Protein AF-0000000083320668 (afdb_homodimer)

Sequence (280 aa):
MLKKIPKMLSPDLVHALMQMGHGDEIVLADGNFPGHSLHGRVIRCDGLGIPPLLDAILELLPLDPYAGHQAALMSVVPGDKVVPTIWDTYREVIARHDASAQIAFEERFAFYERARGAYAIVVTGEEALYGNILLKKGVLMLKKIPKMLSPDLVHALMQMGHGDEIVLADGNFPGHSLHGRVIRCDGLGIPPLLDAILELLPLDPYAGHQAALMSVVPGDKVVPTIWDTYREVIARHDASAQIAFEERFAFYERARGAYAIVVTGEEALYGNILLKKGVL

Secondary structure (DSSP, 8-state):
--TTS-TT--HHHHHHHHH--TT-EEEEE-TTS-HHHH-S-EEEETT--HHHHHHHHHHH--B-TTSS-SEEEEPPPTT-----THHHHHHHHHHHH-TT--EEEE-HHHHHHHHHTSSEEEEE---STT--EEEEB---/--TTS-TT--HHHHHHHHH--TT-EEEEE-TTS-HHHH-S-EEEETT--HHHHHHHHHHH--B-TTSS-SEEEEPPPTT-----THHHHHHHHHHHH-TT--EEEE-HHHHHHHHHTSSEEEEE---STT--EEEEB---

Radius of gyration: 22.44 Å; Cα contacts (8 Å, |Δi|>4): 565; chains: 2; bounding box: 33×74×46 Å

Structure (mmCIF, N/CA/C/O backbone):
data_AF-0000000083320668-model_v1
#
loop_
_entity.id
_entity.type
_entity.pdbx_description
1 polymer 'L-fucose mutarotase'
#
loop_
_atom_site.group_PDB
_atom_site.id
_atom_site.type_symbol
_atom_site.label_atom_id
_atom_site.label_alt_id
_atom_site.label_comp_id
_atom_site.label_asym_id
_atom_site.label_entity_id
_atom_site.label_seq_id
_atom_site.pdbx_PDB_ins_code
_atom_site.Cartn_x
_atom_site.Cartn_y
_atom_site.Cartn_z
_atom_site.occupancy
_atom_site.B_iso_or_equiv
_atom_site.auth_seq_id
_atom_site.auth_comp_id
_atom_site.auth_asym_id
_atom_site.auth_atom_id
_atom_site.pdbx_PDB_model_num
ATOM 1 N N . MET A 1 1 ? -8.988 -5.648 1.156 1 91.53 1 MET A N 1
ATOM 2 C CA . MET A 1 1 ? -8.143 -5.354 2.31 1 91.53 1 MET A CA 1
ATOM 3 C C . MET A 1 1 ? -6.907 -6.247 2.32 1 91.53 1 MET A C 1
ATOM 5 O O . MET A 1 1 ? -6.948 -7.378 1.832 1 91.53 1 MET A O 1
ATOM 9 N N . LEU A 1 2 ? -5.818 -5.642 2.631 1 97.61 2 LEU A N 1
ATOM 10 C CA . LEU A 1 2 ? -4.561 -6.363 2.802 1 97.61 2 LEU A CA 1
ATOM 11 C C . LEU A 1 2 ? -4.181 -6.451 4.277 1 97.61 2 LEU A C 1
ATOM 13 O O . LEU A 1 2 ? -4.592 -5.609 5.079 1 97.61 2 LEU A O 1
ATOM 17 N N . LYS A 1 3 ? -3.463 -7.552 4.565 1 96.96 3 LYS A N 1
ATOM 18 C CA . LYS A 1 3 ? -2.852 -7.64 5.888 1 96.96 3 LYS A CA 1
ATOM 19 C C . LYS A 1 3 ? -1.91 -6.465 6.138 1 96.96 3 LYS A C 1
ATOM 21 O O . LYS A 1 3 ? -1.213 -6.016 5.226 1 96.96 3 LYS A O 1
ATOM 26 N N . LYS A 1 4 ? -1.948 -5.899 7.372 1 97.46 4 LYS A N 1
ATOM 27 C CA . LYS A 1 4 ? -0.947 -4.969 7.886 1 97.46 4 LYS A CA 1
ATOM 28 C C . LYS A 1 4 ? -1.19 -3.556 7.364 1 97.46 4 LYS A C 1
ATOM 30 O O . LYS A 1 4 ? -0.46 -2.625 7.712 1 97.46 4 LYS A O 1
ATOM 35 N N . ILE A 1 5 ? -2.151 -3.406 6.4 1 97.76 5 ILE A N 1
ATOM 36 C CA . ILE A 1 5 ? -2.529 -2.085 5.908 1 97.76 5 ILE A CA 1
ATOM 37 C C . ILE A 1 5 ? -3.848 -1.655 6.545 1 97.76 5 ILE A C 1
ATOM 39 O O . ILE A 1 5 ? -4.858 -2.352 6.426 1 97.76 5 ILE A O 1
ATOM 43 N N . PRO A 1 6 ? -3.791 -0.534 7.228 1 97.82 6 PRO A N 1
ATOM 44 C CA . PRO A 1 6 ? -5.047 -0.084 7.833 1 97.82 6 PRO A CA 1
ATOM 45 C C . PRO A 1 6 ? -6.194 -0.014 6.828 1 97.82 6 PRO A C 1
ATOM 47 O O . PRO A 1 6 ? -6.021 0.504 5.722 1 97.82 6 PRO A O 1
ATOM 50 N N . LYS A 1 7 ? -7.37 -0.371 7.209 1 95.93 7 LYS A N 1
ATOM 51 C CA . LYS A 1 7 ? -8.51 -0.58 6.321 1 95.93 7 LYS A CA 1
ATOM 52 C C . LYS A 1 7 ? -9.044 0.747 5.791 1 95.93 7 LYS A C 1
ATOM 54 O O . LYS A 1 7 ? -9.706 0.785 4.751 1 95.93 7 LYS A O 1
ATOM 59 N N . MET A 1 8 ? -8.765 1.76 6.449 1 97.09 8 MET A N 1
ATOM 60 C CA . MET A 1 8 ? -9.349 3.03 6.027 1 97.09 8 MET A CA 1
ATOM 61 C C . MET A 1 8 ? -8.506 3.68 4.935 1 97.09 8 MET A C 1
ATOM 63 O O . MET A 1 8 ? -8.936 4.65 4.308 1 97.09 8 MET A O 1
ATOM 67 N N . LEU A 1 9 ? -7.314 3.15 4.698 1 98.15 9 LEU A N 1
ATOM 68 C CA . LEU A 1 9 ? -6.462 3.727 3.664 1 98.15 9 LEU A CA 1
ATOM 69 C C . LEU A 1 9 ? -6.817 3.166 2.291 1 98.15 9 LEU A C 1
ATOM 71 O O . LEU A 1 9 ? -6.857 1.948 2.104 1 98.15 9 LEU A O 1
ATOM 75 N N . SER A 1 10 ? -7.018 4.061 1.345 1 97.97 10 SER A N 1
ATOM 76 C CA . SER A 1 10 ? -7.339 3.648 -0.017 1 97.97 10 SER A CA 1
ATOM 77 C C . SER A 1 10 ? -6.086 3.227 -0.777 1 97.97 10 SER A C 1
ATOM 79 O O . SER A 1 10 ? -4.972 3.598 -0.402 1 97.97 10 SER A O 1
ATOM 81 N N . PRO A 1 11 ? -6.299 2.47 -1.881 1 98.28 11 PRO A N 1
ATOM 82 C CA . PRO A 1 11 ? -5.149 2.129 -2.721 1 98.28 11 PRO A CA 1
ATOM 83 C C . PRO A 1 11 ? -4.399 3.361 -3.224 1 98.28 11 PRO A C 1
ATOM 85 O O . PRO A 1 11 ? -3.166 3.378 -3.229 1 98.28 11 PRO A O 1
ATOM 88 N N . ASP A 1 12 ? -5.117 4.444 -3.597 1 98.35 12 ASP A N 1
ATOM 89 C CA . ASP A 1 12 ? -4.499 5.655 -4.129 1 98.35 12 ASP A CA 1
ATOM 90 C C . ASP A 1 12 ? -3.633 6.339 -3.074 1 98.35 12 ASP A C 1
ATOM 92 O O . ASP A 1 12 ? -2.542 6.825 -3.379 1 98.35 12 ASP A O 1
ATOM 96 N N . LEU A 1 13 ? -4.14 6.331 -1.886 1 98.72 13 LEU A N 1
ATOM 97 C CA . LEU A 1 13 ? -3.374 6.978 -0.826 1 98.72 13 LEU A CA 1
ATOM 98 C C . LEU A 1 13 ? -2.114 6.182 -0.503 1 98.72 13 LEU A C 1
ATOM 100 O O . LEU A 1 13 ? -1.022 6.749 -0.416 1 98.72 13 LEU A O 1
ATOM 104 N N . VAL A 1 14 ? -2.251 4.883 -0.343 1 98.71 14 VAL A N 1
ATOM 105 C CA . VAL A 1 14 ? -1.089 4.052 -0.046 1 98.71 14 VAL A CA 1
ATOM 106 C C . VAL A 1 14 ? -0.089 4.131 -1.198 1 98.71 14 VAL A C 1
ATOM 108 O O . VAL A 1 14 ? 1.121 4.201 -0.973 1 98.71 14 VAL A O 1
ATOM 111 N N . HIS A 1 15 ? -0.58 4.174 -2.42 1 98.63 15 HIS A N 1
ATOM 112 C CA . HIS A 1 15 ? 0.263 4.336 -3.6 1 98.63 15 HIS A CA 1
ATOM 113 C C . HIS A 1 15 ? 1.078 5.623 -3.523 1 98.63 15 HIS A C 1
ATOM 115 O O . HIS A 1 15 ? 2.292 5.607 -3.735 1 98.63 15 HIS A O 1
ATOM 121 N N . ALA A 1 16 ? 0.426 6.686 -3.176 1 98.67 16 ALA A N 1
ATOM 122 C CA . ALA A 1 16 ? 1.09 7.981 -3.047 1 98.67 16 ALA A CA 1
ATOM 123 C C . ALA A 1 16 ? 2.146 7.949 -1.946 1 98.67 16 ALA A C 1
ATOM 125 O O . ALA A 1 16 ? 3.274 8.406 -2.145 1 98.67 16 ALA A O 1
ATOM 126 N N . LEU A 1 17 ? 1.785 7.379 -0.808 1 98.66 17 LEU A N 1
ATOM 127 C CA . LEU A 1 17 ? 2.715 7.305 0.314 1 98.66 17 LEU A CA 1
ATOM 128 C C . LEU A 1 17 ? 3.971 6.532 -0.072 1 98.66 17 LEU A C 1
ATOM 130 O O . LEU A 1 17 ? 5.075 6.883 0.35 1 98.66 17 LEU A O 1
ATOM 134 N N . MET A 1 18 ? 3.791 5.485 -0.844 1 98.37 18 MET A N 1
ATOM 135 C CA . MET A 1 18 ? 4.919 4.651 -1.248 1 98.37 18 MET A CA 1
ATOM 136 C C . MET A 1 18 ? 5.789 5.371 -2.273 1 98.37 18 MET A C 1
ATOM 138 O O . MET A 1 18 ? 6.993 5.12 -2.358 1 98.37 18 MET A O 1
ATOM 142 N N . GLN A 1 19 ? 5.219 6.256 -3.068 1 98.38 19 GLN A N 1
ATOM 143 C CA . GLN A 1 19 ? 5.962 6.987 -4.088 1 98.38 19 GLN A CA 1
ATOM 144 C C . GLN A 1 19 ? 6.758 8.135 -3.473 1 98.38 19 GLN A C 1
ATOM 146 O O . GLN A 1 19 ? 7.77 8.564 -4.031 1 98.38 19 GLN A O 1
ATOM 151 N N . MET A 1 20 ? 6.286 8.598 -2.365 1 98.3 20 MET A N 1
ATOM 152 C CA . MET A 1 20 ? 6.98 9.682 -1.676 1 98.3 20 MET A CA 1
ATOM 153 C C . MET A 1 20 ? 8.401 9.27 -1.304 1 98.3 20 MET A C 1
ATOM 155 O O . MET A 1 20 ? 8.63 8.137 -0.876 1 98.3 20 MET A O 1
ATOM 159 N N . GLY A 1 21 ? 9.324 10.192 -1.489 1 97.42 21 GLY A N 1
ATOM 160 C CA . GLY A 1 21 ? 10.692 10 -1.035 1 97.42 21 GLY A CA 1
ATOM 161 C C . GLY A 1 21 ? 10.995 10.717 0.267 1 97.42 21 GLY A C 1
ATOM 162 O O . GLY A 1 21 ? 10.15 11.445 0.792 1 97.42 21 GLY A O 1
ATOM 163 N N . HIS A 1 22 ? 12.16 10.524 0.668 1 97.57 22 HIS A N 1
ATOM 164 C CA . HIS A 1 22 ? 12.627 11.208 1.869 1 97.57 22 HIS A CA 1
ATOM 165 C C . HIS A 1 22 ? 12.541 12.722 1.71 1 97.57 22 HIS A C 1
ATOM 167 O O . HIS A 1 22 ? 13.051 13.277 0.734 1 97.57 22 HIS A O 1
ATOM 173 N N . GLY A 1 23 ? 11.802 13.343 2.646 1 97.24 23 GLY A N 1
ATOM 174 C CA . GLY A 1 23 ? 11.704 14.794 2.641 1 97.24 23 GLY A CA 1
ATOM 175 C C . GLY A 1 23 ? 10.439 15.304 1.977 1 97.24 23 GLY A C 1
ATOM 176 O O . GLY A 1 23 ? 10.069 16.468 2.146 1 97.24 23 GLY A O 1
ATOM 177 N N . ASP A 1 24 ? 9.794 14.39 1.173 1 98.26 24 ASP A N 1
ATOM 178 C CA . ASP A 1 24 ? 8.51 14.786 0.603 1 98.26 24 ASP A CA 1
ATOM 179 C C . ASP A 1 24 ? 7.485 15.068 1.699 1 98.26 24 ASP A C 1
ATOM 181 O O . ASP A 1 24 ? 7.564 14.501 2.791 1 98.26 24 ASP A O 1
ATOM 185 N N . GLU A 1 25 ? 6.543 15.915 1.338 1 98.55 25 GLU A N 1
ATOM 186 C CA . GLU A 1 25 ? 5.501 16.275 2.295 1 98.55 25 GLU A CA 1
ATOM 187 C C . GLU A 1 25 ? 4.114 15.951 1.748 1 98.55 25 GLU A C 1
ATOM 189 O O . GLU A 1 25 ? 3.91 15.929 0.532 1 98.55 25 GLU A O 1
ATOM 194 N N . ILE A 1 26 ? 3.171 15.68 2.678 1 98.87 26 ILE A N 1
ATOM 195 C CA . ILE A 1 26 ? 1.771 15.441 2.344 1 98.87 26 ILE A CA 1
ATOM 196 C C . ILE A 1 26 ? 0.872 16.233 3.29 1 98.87 26 ILE A C 1
ATOM 198 O O . ILE A 1 26 ? 1.143 16.315 4.491 1 98.87 26 ILE A O 1
ATOM 202 N N . VAL A 1 27 ? -0.162 16.823 2.728 1 98.87 27 VAL A N 1
ATOM 203 C CA . VAL A 1 27 ? -1.093 17.62 3.522 1 98.87 27 VAL A CA 1
ATOM 204 C C . VAL A 1 27 ? -2.372 16.824 3.772 1 98.87 27 VAL A C 1
ATOM 206 O O . VAL A 1 27 ? -2.958 16.27 2.839 1 98.87 27 VAL A O 1
ATOM 209 N N . LEU A 1 28 ? -2.763 16.688 5.008 1 98.87 28 LEU A N 1
ATOM 210 C CA . LEU A 1 28 ? -4.123 16.291 5.359 1 98.87 28 LEU A CA 1
ATOM 211 C C . LEU A 1 28 ? -4.999 17.514 5.611 1 98.87 28 LEU A C 1
ATOM 213 O O . LEU A 1 28 ? -4.792 18.24 6.586 1 98.87 28 LEU A O 1
ATOM 217 N N . ALA A 1 29 ? -5.949 17.649 4.754 1 98.57 29 ALA A N 1
ATOM 218 C CA . ALA A 1 29 ? -6.703 18.9 4.728 1 98.57 29 ALA A CA 1
ATOM 219 C C . ALA A 1 29 ? -8.15 18.678 5.16 1 98.57 29 ALA A C 1
ATOM 221 O O . ALA A 1 29 ? -8.723 17.616 4.907 1 98.57 29 ALA A O 1
ATOM 222 N N . ASP A 1 30 ? -8.688 19.676 5.763 1 97.31 30 ASP A N 1
ATOM 223 C CA . ASP A 1 30 ? -10.1 19.628 6.127 1 97.31 30 ASP A CA 1
ATOM 224 C C . ASP A 1 30 ? -10.99 19.747 4.892 1 97.31 30 ASP A C 1
ATOM 226 O O . ASP A 1 30 ? -10.494 19.923 3.777 1 97.31 30 ASP A O 1
ATOM 230 N N . GLY A 1 31 ? -12.242 19.655 5.087 1 96.43 31 GLY A N 1
ATOM 231 C CA . GLY A 1 31 ? -13.2 19.58 3.996 1 96.43 31 GLY A CA 1
ATOM 232 C C . GLY A 1 31 ? -13.358 20.891 3.249 1 96.43 31 GLY A C 1
ATOM 233 O O . GLY A 1 31 ? -13.922 20.923 2.153 1 96.43 31 GLY A O 1
ATOM 234 N N . ASN A 1 32 ? -12.858 21.953 3.752 1 94.78 32 ASN A N 1
ATOM 235 C CA . ASN A 1 32 ? -13.041 23.262 3.134 1 94.78 32 ASN A CA 1
ATOM 236 C C . ASN A 1 32 ? -11.752 23.761 2.485 1 94.78 32 ASN A C 1
ATOM 238 O O . ASN A 1 32 ? -11.735 24.828 1.87 1 94.78 32 ASN A O 1
ATOM 242 N N . PHE A 1 33 ? -10.693 23.016 2.655 1 96.18 33 PHE A N 1
ATOM 243 C CA . PHE A 1 33 ? -9.399 23.398 2.102 1 96.18 33 PHE A CA 1
ATOM 244 C C . PHE A 1 33 ? -9.441 23.402 0.579 1 96.18 33 PHE A C 1
ATOM 246 O O . PHE A 1 33 ? -10.001 22.49 -0.034 1 96.18 33 PHE A O 1
ATOM 253 N N . PRO A 1 34 ? -8.859 24.456 -0.071 1 96.45 34 PRO A N 1
ATOM 254 C CA . PRO A 1 34 ? -8.908 24.531 -1.533 1 96.45 34 PRO A CA 1
ATOM 255 C C . PRO A 1 34 ? -7.878 23.626 -2.206 1 96.45 34 PRO A C 1
ATOM 257 O O . PRO A 1 34 ? -7.045 24.102 -2.982 1 96.45 34 PRO A O 1
ATOM 260 N N . GLY A 1 35 ? -7.985 22.332 -1.95 1 96.41 35 GLY A N 1
ATOM 261 C CA . GLY A 1 35 ? -7.011 21.363 -2.424 1 96.41 35 GLY A CA 1
ATOM 262 C C . GLY A 1 35 ? -6.881 21.338 -3.936 1 96.41 35 GLY A C 1
ATOM 263 O O . GLY A 1 35 ? -5.772 21.4 -4.47 1 96.41 35 GLY A O 1
ATOM 264 N N . HIS A 1 36 ? -7.916 21.374 -4.66 1 96.23 36 HIS A N 1
ATOM 265 C CA . HIS A 1 36 ? -7.909 21.189 -6.107 1 96.23 36 HIS A CA 1
ATOM 266 C C . HIS A 1 36 ? -7.401 22.438 -6.819 1 96.23 36 HIS A C 1
ATOM 268 O O . HIS A 1 36 ? -6.834 22.347 -7.911 1 96.23 36 HIS A O 1
ATOM 274 N N . SER A 1 37 ? -7.582 23.491 -6.192 1 96.16 37 SER A N 1
ATOM 275 C CA . SER A 1 37 ? -7.06 24.722 -6.775 1 96.16 37 SE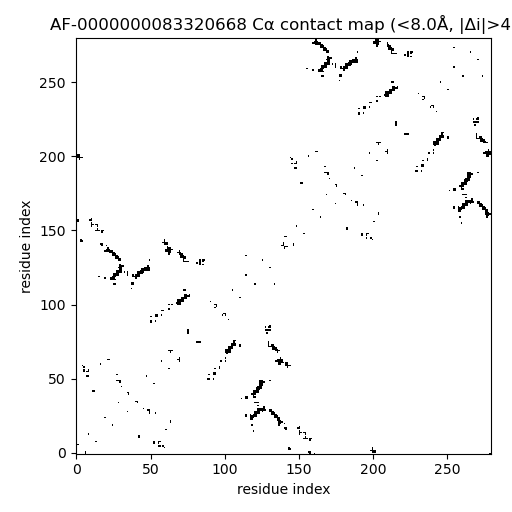R A CA 1
ATOM 276 C C . SER A 1 37 ? -5.568 24.875 -6.498 1 96.16 37 SER A C 1
ATOM 278 O O . SER A 1 37 ? -4.843 25.48 -7.29 1 96.16 37 SER A O 1
ATOM 280 N N . LEU A 1 38 ? -5.115 24.286 -5.461 1 95.14 38 LEU A N 1
ATOM 281 C CA . LEU A 1 38 ? -3.754 24.507 -4.985 1 95.14 38 LEU A CA 1
ATOM 282 C C . LEU A 1 38 ? -2.798 23.476 -5.577 1 95.14 38 LEU A C 1
ATOM 284 O O . LEU A 1 38 ? -1.59 23.715 -5.651 1 95.14 38 LEU A O 1
ATOM 288 N N . HIS A 1 39 ? -3.383 22.358 -5.973 1 95.48 39 HIS A N 1
ATOM 289 C CA . HIS A 1 39 ? -2.481 21.241 -6.231 1 95.48 39 HIS A CA 1
ATOM 290 C C . HIS A 1 39 ? -3.04 20.319 -7.31 1 95.48 39 HIS A C 1
ATOM 292 O O . HIS A 1 39 ? -4.255 20.122 -7.396 1 95.48 39 HIS A O 1
ATOM 298 N N . GLY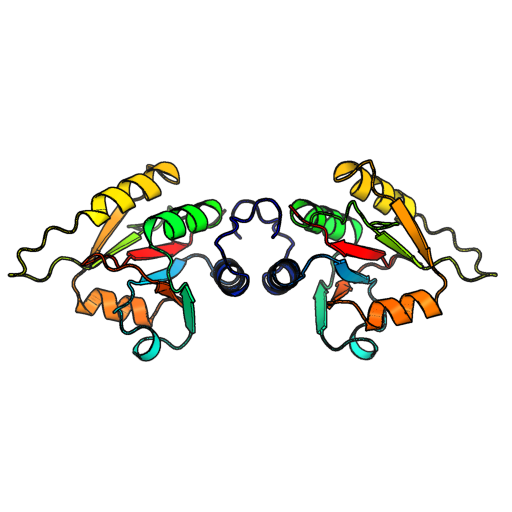 A 1 40 ? -2.167 19.728 -8.047 1 95.92 40 GLY A N 1
ATOM 299 C CA . GLY A 1 40 ? -2.56 18.828 -9.119 1 95.92 40 GLY A CA 1
ATOM 300 C C . GLY A 1 40 ? -2.783 17.403 -8.649 1 95.92 40 GLY A C 1
ATOM 301 O O . GLY A 1 40 ? -3.438 16.613 -9.333 1 95.92 40 GLY A O 1
ATOM 302 N N . ARG A 1 41 ? -2.211 17.049 -7.54 1 97.62 41 ARG A N 1
ATOM 303 C CA . ARG A 1 41 ? -2.38 15.721 -6.96 1 97.62 41 ARG A CA 1
ATOM 304 C C . ARG A 1 41 ? -3.204 15.784 -5.678 1 97.62 41 ARG A C 1
ATOM 306 O O . ARG A 1 41 ? -2.658 15.992 -4.593 1 97.62 41 ARG A O 1
ATOM 313 N N . VAL A 1 42 ? -4.507 15.533 -5.876 1 98.63 42 VAL A N 1
ATOM 314 C CA . VAL A 1 42 ? -5.422 15.576 -4.741 1 98.63 42 VAL A CA 1
ATOM 315 C C . VAL A 1 42 ? -6.063 14.204 -4.541 1 98.63 42 VAL A C 1
ATOM 317 O O . VAL A 1 42 ? -6.556 13.597 -5.495 1 98.63 42 VAL A O 1
ATOM 320 N N . ILE A 1 43 ? -5.98 13.685 -3.395 1 98.67 43 ILE A N 1
ATOM 321 C CA . ILE A 1 43 ? -6.615 12.428 -3.014 1 98.67 43 ILE A CA 1
ATOM 322 C C . ILE A 1 43 ? -7.789 12.706 -2.079 1 98.67 43 ILE A C 1
ATOM 324 O O . ILE A 1 43 ? -7.633 13.381 -1.058 1 98.67 43 ILE A O 1
ATOM 328 N N . ARG A 1 44 ? -8.932 12.159 -2.422 1 97.8 44 ARG A N 1
ATOM 329 C CA . ARG A 1 44 ? -10.147 12.424 -1.659 1 97.8 44 ARG A CA 1
ATOM 330 C C . ARG A 1 44 ? -10.371 11.355 -0.595 1 97.8 44 ARG A C 1
ATOM 332 O O . ARG A 1 44 ? -10.3 10.159 -0.886 1 97.8 44 ARG A O 1
ATOM 339 N N . CYS A 1 45 ? -10.586 11.735 0.61 1 97.94 45 CYS A N 1
ATOM 340 C CA . CYS A 1 45 ? -11 10.909 1.739 1 97.94 45 CYS A CA 1
ATOM 341 C C . CYS A 1 45 ? -12.252 11.476 2.398 1 97.94 45 CYS A C 1
ATOM 343 O O . CYS A 1 45 ? -12.257 11.746 3.601 1 97.94 45 CYS A O 1
ATOM 345 N N . ASP A 1 46 ? -13.273 11.542 1.581 1 95.66 46 ASP A N 1
ATOM 346 C CA . ASP A 1 46 ? -14.517 12.175 2.008 1 95.66 46 ASP A CA 1
ATOM 347 C C . ASP A 1 46 ? -15.139 11.427 3.185 1 95.66 46 ASP A C 1
ATOM 349 O O . ASP A 1 46 ? -15.159 10.195 3.203 1 95.66 46 ASP A O 1
ATOM 353 N N . GLY A 1 47 ? -15.587 12.14 4.149 1 95.57 47 GLY A N 1
ATOM 354 C CA . GLY A 1 47 ? -16.28 11.562 5.289 1 95.57 47 GLY A CA 1
ATOM 355 C C . GLY A 1 47 ? -15.346 11.16 6.414 1 95.57 47 GLY A C 1
ATOM 356 O O . GLY A 1 47 ? -15.793 10.87 7.526 1 95.57 47 GLY A O 1
ATOM 357 N N . LEU A 1 48 ? -14.079 11.07 6.17 1 97.61 48 LEU A N 1
ATOM 358 C CA . LEU A 1 48 ? -13.115 10.709 7.204 1 97.61 48 LEU A CA 1
ATOM 359 C C . LEU A 1 48 ? -12.611 11.949 7.934 1 97.61 48 LEU A C 1
ATOM 361 O O . LEU A 1 48 ? -12.386 12.991 7.314 1 97.61 48 LEU A O 1
ATOM 365 N N . GLY A 1 49 ? -12.442 11.795 9.229 1 98.45 49 GLY A N 1
ATOM 366 C CA . GLY A 1 49 ? -11.735 12.82 9.979 1 98.45 49 GLY A CA 1
ATOM 367 C C . GLY A 1 49 ? -10.227 12.684 9.901 1 98.45 49 GLY A C 1
ATOM 368 O O . GLY A 1 49 ? -9.711 11.609 9.588 1 98.45 49 GLY A O 1
ATOM 369 N N . ILE A 1 50 ? -9.541 13.722 10.264 1 98.7 50 ILE A N 1
ATOM 370 C CA . ILE A 1 50 ? -8.089 13.71 10.118 1 98.7 50 ILE A CA 1
ATOM 371 C C . ILE A 1 50 ? -7.464 12.892 11.246 1 98.7 50 ILE A C 1
ATOM 373 O O . ILE A 1 50 ? -6.516 12.136 11.02 1 98.7 50 ILE A O 1
ATOM 377 N N . PRO A 1 51 ? -7.993 12.877 12.476 1 98.78 51 PRO A N 1
ATOM 378 C CA . PRO A 1 51 ? -7.289 12.152 13.536 1 98.78 51 PRO A CA 1
ATOM 379 C C . PRO A 1 51 ? -7.181 10.655 13.256 1 98.78 51 PRO A C 1
ATOM 381 O O . PRO A 1 51 ? -6.083 10.094 13.292 1 98.78 51 PRO A O 1
ATOM 384 N N . PRO A 1 52 ? -8.306 9.993 12.941 1 98.71 52 PRO A N 1
ATOM 385 C CA . PRO A 1 52 ? -8.14 8.568 12.648 1 98.71 52 PRO A CA 1
ATOM 386 C C . PRO A 1 52 ? -7.308 8.317 11.393 1 98.71 52 PRO A C 1
ATOM 388 O O . PRO A 1 52 ? -6.575 7.327 11.321 1 98.71 52 PRO A O 1
ATOM 391 N N . LEU A 1 53 ? -7.404 9.19 10.399 1 98.83 53 LEU A N 1
ATOM 392 C CA . LEU A 1 53 ? -6.612 9.049 9.182 1 98.83 53 LEU A CA 1
ATOM 393 C C . LEU A 1 53 ? -5.127 9.234 9.476 1 98.83 53 LEU A C 1
ATOM 395 O O . LEU A 1 53 ? -4.292 8.479 8.972 1 98.83 53 LEU A O 1
ATOM 399 N N . LEU A 1 54 ? -4.811 10.261 10.241 1 98.92 54 LEU A N 1
ATOM 400 C CA . LEU A 1 54 ? -3.443 10.519 10.678 1 98.92 54 LEU A CA 1
ATOM 401 C C . LEU A 1 54 ? -2.857 9.299 11.38 1 98.92 54 LEU A C 1
ATOM 403 O O . LEU A 1 54 ? -1.736 8.883 11.078 1 98.92 54 LEU A O 1
ATOM 407 N N . ASP A 1 55 ? -3.632 8.727 12.235 1 98.89 55 ASP A N 1
ATOM 408 C CA . ASP A 1 55 ? -3.212 7.538 12.969 1 98.89 55 ASP A CA 1
ATOM 409 C C . ASP A 1 55 ? -2.907 6.384 12.017 1 98.89 55 ASP A C 1
ATOM 411 O O . ASP A 1 55 ? -1.857 5.745 12.124 1 98.89 55 ASP A O 1
ATOM 415 N N . ALA A 1 56 ? -3.784 6.198 11.093 1 98.83 56 ALA A N 1
ATOM 416 C CA . ALA A 1 56 ? -3.635 5.117 10.123 1 98.83 56 ALA A CA 1
ATOM 417 C C . ALA A 1 56 ? -2.414 5.34 9.235 1 98.83 56 ALA A C 1
ATOM 419 O O . ALA A 1 56 ? -1.665 4.402 8.951 1 98.83 56 ALA A O 1
ATOM 420 N N . ILE A 1 57 ? -2.259 6.563 8.781 1 98.89 57 ILE A N 1
ATOM 421 C CA . ILE A 1 57 ? -1.133 6.886 7.912 1 98.89 57 ILE A CA 1
ATOM 422 C C . ILE A 1 57 ? 0.178 6.667 8.663 1 98.89 57 ILE A C 1
ATOM 424 O O . ILE A 1 57 ? 1.125 6.095 8.119 1 98.89 57 ILE A O 1
ATOM 428 N N . LEU A 1 58 ? 0.237 7.038 9.916 1 98.81 58 LEU A N 1
ATOM 429 C CA . LEU A 1 58 ? 1.48 6.981 10.676 1 98.81 58 LEU A CA 1
ATOM 430 C C . LEU A 1 58 ? 1.814 5.544 11.064 1 98.81 58 LEU A C 1
ATOM 432 O O . LEU A 1 58 ? 2.944 5.251 11.463 1 98.81 58 LEU A O 1
ATOM 436 N N . GLU A 1 59 ? 0.842 4.643 10.923 1 98.55 59 GLU A N 1
ATOM 437 C CA . GLU A 1 59 ? 1.149 3.221 11.047 1 98.55 59 GLU A CA 1
ATOM 438 C C . GLU A 1 59 ? 2.144 2.775 9.98 1 98.55 59 GLU A C 1
ATOM 440 O O . GLU A 1 59 ? 2.931 1.853 10.205 1 98.55 59 GLU A O 1
ATOM 445 N N . LEU A 1 60 ? 2.124 3.469 8.832 1 98.65 60 LEU A N 1
ATOM 446 C CA . LEU A 1 60 ? 2.939 3.053 7.695 1 98.65 60 LEU A CA 1
ATOM 447 C C . LEU A 1 60 ? 4.064 4.05 7.439 1 98.65 60 LEU A C 1
ATOM 449 O O . LEU A 1 60 ? 5.164 3.662 7.041 1 98.65 60 LEU A O 1
ATOM 453 N N . LEU A 1 61 ? 3.849 5.31 7.647 1 98.63 61 LEU A N 1
ATOM 454 C CA . LEU A 1 61 ? 4.717 6.389 7.188 1 98.63 61 LEU A CA 1
ATOM 455 C C . LEU A 1 61 ? 5.689 6.809 8.286 1 98.63 61 LEU A C 1
ATOM 457 O O . LEU A 1 61 ? 5.275 7.357 9.31 1 98.63 61 LEU A O 1
ATOM 461 N N . PRO A 1 62 ? 6.935 6.562 8.12 1 98.11 62 PRO A N 1
ATOM 462 C CA . PRO A 1 62 ? 7.884 7.144 9.072 1 98.11 62 PRO A CA 1
ATOM 463 C C . PRO A 1 62 ? 8.018 8.658 8.92 1 98.11 62 PRO A C 1
ATOM 465 O O . PRO A 1 62 ? 7.994 9.174 7.8 1 98.11 62 PRO A O 1
ATOM 468 N N . LEU A 1 63 ? 8.22 9.297 9.997 1 98.33 63 LEU A N 1
ATOM 469 C CA . LEU A 1 63 ? 8.457 10.736 9.967 1 98.33 63 LEU A CA 1
ATOM 470 C C . LEU A 1 63 ? 9.95 11.04 9.91 1 98.33 63 LEU A C 1
ATOM 472 O O . LEU A 1 63 ? 10.765 10.264 10.416 1 98.33 63 LEU A O 1
ATOM 476 N N . ASP A 1 64 ? 10.291 12.152 9.351 1 97.64 64 ASP A N 1
ATOM 477 C CA . ASP A 1 64 ? 11.681 12.506 9.08 1 97.64 64 ASP A CA 1
ATOM 478 C C . ASP A 1 64 ? 12.407 12.902 10.364 1 97.64 64 ASP A C 1
ATOM 480 O O . ASP A 1 64 ? 12.268 14.031 10.839 1 97.64 64 ASP A O 1
ATOM 484 N N . PRO A 1 65 ? 13.284 12.094 10.837 1 94.25 65 PRO A N 1
ATOM 485 C CA . PRO A 1 65 ? 13.953 12.409 12.102 1 94.25 65 PRO A CA 1
ATOM 486 C C . PRO A 1 65 ? 15.012 13.498 11.954 1 94.25 65 PRO A C 1
ATOM 488 O O . PRO A 1 65 ? 15.496 14.035 12.954 1 94.25 65 PRO A O 1
ATOM 491 N N . TYR A 1 66 ? 15.343 13.849 10.763 1 94.18 66 TYR A N 1
ATOM 492 C CA . TYR A 1 66 ? 16.434 14.789 10.531 1 94.18 66 TYR A CA 1
ATOM 493 C C . TYR A 1 66 ? 15.9 16.194 10.279 1 94.18 66 TYR A C 1
ATOM 495 O O . TYR A 1 66 ? 16.673 17.15 10.179 1 94.18 66 TYR A O 1
ATOM 503 N N . ALA A 1 67 ? 14.643 16.292 10.093 1 94.81 67 ALA A N 1
ATOM 504 C CA . ALA A 1 67 ? 14.027 17.592 9.839 1 94.81 67 ALA A CA 1
ATOM 505 C C . ALA A 1 67 ? 13.848 18.377 11.135 1 94.81 67 ALA A C 1
ATOM 507 O O . ALA A 1 67 ? 13.739 17.789 12.214 1 94.81 67 ALA A O 1
ATOM 508 N N . GLY A 1 68 ? 13.838 19.647 11.023 1 95.45 68 GLY A N 1
ATOM 509 C CA . GLY A 1 68 ? 13.575 20.498 12.172 1 95.45 68 GLY A CA 1
ATOM 510 C C . GLY A 1 68 ? 12.219 20.246 12.804 1 95.45 68 GLY A C 1
ATOM 511 O O . GLY A 1 68 ? 12.033 20.477 14 1 95.45 68 GLY A O 1
ATOM 512 N N . HIS A 1 69 ? 11.342 19.828 11.962 1 97.59 69 HIS A N 1
ATOM 513 C CA . HIS A 1 69 ? 10.026 19.388 12.41 1 97.59 69 HIS A CA 1
ATOM 514 C C . HIS A 1 69 ? 9.48 18.283 11.512 1 97.59 69 HIS A C 1
ATOM 516 O O . HIS A 1 69 ? 9.831 18.205 10.332 1 97.59 69 HIS A O 1
ATOM 522 N N . GLN A 1 70 ? 8.632 17.471 12.041 1 98.31 70 GLN A N 1
ATOM 523 C CA . GLN A 1 70 ? 8.078 16.313 11.348 1 98.31 70 GLN A CA 1
ATOM 524 C C . GLN A 1 70 ? 6.664 16.596 10.847 1 98.31 70 GLN A C 1
ATOM 526 O O . GLN A 1 70 ? 6.171 15.912 9.948 1 98.31 70 GLN A O 1
ATOM 531 N N . ALA A 1 71 ? 6.026 17.605 11.485 1 98.68 71 ALA A N 1
ATOM 532 C CA . ALA A 1 71 ? 4.686 18.044 11.101 1 98.68 71 ALA A CA 1
ATOM 533 C C . ALA A 1 71 ? 4.543 19.556 11.243 1 98.68 71 ALA A C 1
ATOM 535 O O . ALA A 1 71 ? 5.337 20.2 11.932 1 98.68 71 ALA A O 1
ATOM 536 N N . ALA A 1 72 ? 3.544 20.066 10.565 1 98.6 72 ALA A N 1
ATOM 537 C CA . ALA A 1 72 ? 3.29 21.501 10.659 1 98.6 72 ALA A CA 1
ATOM 538 C C . ALA A 1 72 ? 1.794 21.798 10.609 1 98.6 72 ALA A C 1
ATOM 540 O O . ALA A 1 72 ? 1.043 21.115 9.909 1 98.6 72 ALA A O 1
ATOM 541 N N . LEU A 1 73 ? 1.448 22.788 11.339 1 98.46 73 LEU A N 1
ATOM 542 C CA . LEU A 1 73 ? 0.08 23.291 11.396 1 98.46 73 LEU A CA 1
ATOM 543 C C . LEU A 1 73 ? 0.026 24.763 11.001 1 98.46 73 LEU A C 1
ATOM 545 O O . LEU A 1 73 ? 1.017 25.483 11.137 1 98.46 73 LEU A O 1
ATOM 549 N N . MET A 1 74 ? -1.102 25.128 10.502 1 97.1 74 MET A N 1
ATOM 550 C CA . MET A 1 74 ? -1.314 26.547 10.233 1 97.1 74 MET A CA 1
ATOM 551 C C . MET A 1 74 ? -1.683 27.294 11.511 1 97.1 74 MET A C 1
ATOM 553 O O . MET A 1 74 ? -2.661 26.948 12.177 1 97.1 74 MET A O 1
ATOM 557 N N . SER A 1 75 ? -0.959 28.323 11.782 1 96.6 75 SER A N 1
ATOM 558 C CA . SER A 1 75 ? -1.223 29.125 12.972 1 96.6 75 SER A CA 1
ATOM 559 C C . SER A 1 75 ? -2.578 29.818 12.883 1 96.6 75 SER A C 1
ATOM 561 O O . SER A 1 75 ? -3.034 30.165 11.791 1 96.6 75 SER A O 1
ATOM 563 N N . VAL A 1 76 ? -3.128 29.999 14.067 1 96.47 76 VAL A N 1
ATOM 564 C CA . VAL A 1 76 ? -4.345 30.801 14.138 1 96.47 76 VAL A CA 1
ATOM 565 C C . VAL A 1 76 ? -4.065 32.212 13.625 1 96.47 76 VAL A C 1
ATOM 567 O O . VAL A 1 76 ? -3.066 32.829 14.002 1 96.47 76 VAL A O 1
ATOM 570 N N . VAL A 1 77 ? -4.885 32.666 12.765 1 93.08 77 VAL A N 1
ATOM 571 C CA . VAL A 1 77 ? -4.728 34.006 12.211 1 93.08 77 VAL A CA 1
ATOM 572 C C . VAL A 1 77 ? -4.845 35.043 13.325 1 93.08 77 VAL A C 1
ATOM 574 O O . VAL A 1 77 ? -5.746 34.964 14.163 1 93.08 77 VAL A O 1
ATOM 577 N N . PRO A 1 78 ? -3.917 35.992 13.351 1 92.7 78 PRO A N 1
ATOM 578 C CA . PRO A 1 78 ? -4.027 37.033 14.375 1 92.7 78 PRO A CA 1
ATOM 579 C C . PRO A 1 78 ? -5.415 37.669 14.423 1 92.7 78 PRO A C 1
ATOM 581 O O . PRO A 1 78 ? -5.959 38.051 13.383 1 92.7 78 PRO A O 1
ATOM 584 N N . GLY A 1 79 ? -5.977 37.719 15.623 1 93.24 79 GLY A N 1
ATOM 585 C CA . GLY A 1 79 ? -7.296 38.305 15.8 1 93.24 79 GLY A CA 1
ATOM 586 C C . GLY A 1 79 ? -8.4 37.27 15.906 1 93.24 79 GLY A C 1
ATOM 587 O O . GLY A 1 79 ? -9.491 37.566 16.398 1 93.24 79 GLY A O 1
ATOM 588 N N . ASP A 1 80 ? -8.146 36.103 15.304 1 93.11 80 ASP A N 1
ATOM 589 C CA . ASP A 1 80 ? -9.098 35.005 15.444 1 93.11 80 ASP A CA 1
ATOM 590 C C . ASP A 1 80 ? -9.107 34.466 16.872 1 93.11 80 ASP A C 1
ATOM 592 O O . ASP A 1 80 ? -8.05 34.267 17.473 1 93.11 80 ASP A O 1
ATOM 596 N N . LYS A 1 81 ? -10.216 34.281 17.521 1 94.12 81 LYS A N 1
ATOM 597 C CA . LYS A 1 81 ? -10.347 33.859 18.913 1 94.12 81 LYS A CA 1
ATOM 598 C C . LYS A 1 81 ? -10.478 32.342 19.018 1 94.12 81 LYS A C 1
ATOM 600 O O . LYS A 1 81 ? -10.562 31.796 20.119 1 94.12 81 LYS A O 1
ATOM 605 N N . VAL A 1 82 ? -10.374 31.725 17.902 1 93.64 82 VAL A N 1
ATOM 606 C CA . VAL A 1 82 ? -10.554 30.278 17.871 1 93.64 82 VAL A CA 1
ATOM 607 C C . VAL A 1 82 ? -9.382 29.596 18.572 1 93.64 82 VAL A C 1
ATOM 609 O O . VAL A 1 82 ? -8.227 29.992 18.393 1 93.64 82 VAL A O 1
ATOM 612 N N . VAL A 1 83 ? -9.658 28.618 19.45 1 93.82 83 VAL A N 1
ATOM 613 C CA . VAL A 1 83 ? -8.668 27.706 20.014 1 93.82 83 VAL A CA 1
ATOM 614 C C . VAL A 1 83 ? -8.788 26.337 19.349 1 93.82 83 VAL A C 1
ATOM 616 O O . VAL A 1 83 ? -9.733 25.591 19.616 1 93.82 83 VAL A O 1
ATOM 619 N N . PRO A 1 84 ? -7.878 26.002 18.485 1 95.82 84 PRO A N 1
ATOM 620 C CA . PRO A 1 84 ? -7.984 24.73 17.766 1 95.82 84 PRO A CA 1
ATOM 621 C C . PRO A 1 84 ? -7.766 23.521 18.672 1 95.82 84 PRO A C 1
ATOM 623 O O . PRO A 1 84 ? -6.626 23.095 18.875 1 95.82 84 PRO A O 1
ATOM 626 N N . THR A 1 85 ? -8.748 22.912 19.166 1 95.48 85 THR A N 1
ATOM 627 C CA . THR A 1 85 ? -8.679 21.798 20.105 1 95.48 85 THR A CA 1
ATOM 628 C C . THR A 1 85 ? -8.163 20.539 19.413 1 95.48 85 THR A C 1
ATOM 630 O O . THR A 1 85 ? -7.6 19.655 20.061 1 95.48 85 THR A O 1
ATOM 633 N N . ILE A 1 86 ? -8.269 20.525 18.141 1 98 86 ILE A N 1
ATOM 634 C CA . ILE A 1 86 ? -7.873 19.339 17.389 1 98 86 ILE A CA 1
ATOM 635 C C . ILE A 1 86 ? -6.355 19.185 17.431 1 98 86 ILE A C 1
ATOM 637 O O . ILE A 1 86 ? -5.829 18.094 17.195 1 98 86 ILE A O 1
ATOM 641 N N . TRP A 1 87 ? -5.621 20.267 17.727 1 98.24 87 TRP A N 1
ATOM 642 C CA . TRP A 1 87 ? -4.164 20.224 17.788 1 98.24 87 TRP A CA 1
ATOM 643 C C . TRP A 1 87 ? -3.693 19.27 18.882 1 98.24 87 TRP A C 1
ATOM 645 O O . TRP A 1 87 ? -2.696 18.564 18.712 1 98.24 87 TRP A O 1
ATOM 655 N N . ASP A 1 88 ? -4.421 19.26 19.967 1 98 88 ASP A N 1
ATOM 656 C CA . ASP A 1 88 ? -4.073 18.346 21.051 1 98 88 ASP A CA 1
ATOM 657 C C . ASP A 1 88 ? -4.219 16.891 20.612 1 98 88 ASP A C 1
ATOM 659 O O . ASP A 1 88 ? -3.376 16.052 20.936 1 98 88 ASP A O 1
ATOM 663 N N . THR A 1 89 ? -5.26 16.668 19.874 1 98.56 89 THR A N 1
ATOM 664 C CA . THR A 1 89 ? -5.479 15.323 19.352 1 98.56 89 THR A CA 1
ATOM 665 C C . THR A 1 89 ? -4.356 14.924 18.399 1 98.56 89 THR A C 1
ATOM 667 O O . THR A 1 89 ? -3.846 13.803 18.467 1 98.56 89 THR A O 1
ATOM 670 N N . TYR A 1 90 ? -3.956 15.876 17.537 1 98.76 90 TYR A N 1
ATOM 671 C CA . TYR A 1 90 ? -2.855 15.602 16.621 1 98.76 90 TYR A CA 1
ATOM 672 C C . TYR A 1 90 ? -1.575 15.287 17.385 1 98.76 90 TYR A C 1
ATOM 674 O O . TYR A 1 90 ? -0.869 14.33 17.058 1 98.76 90 TYR A O 1
ATOM 682 N N . ARG A 1 91 ? -1.32 16.073 18.377 1 98.33 91 ARG A N 1
ATOM 683 C CA . ARG A 1 91 ? -0.121 15.873 19.185 1 98.33 91 ARG A CA 1
ATOM 684 C C . ARG A 1 91 ? -0.118 14.49 19.827 1 98.33 91 ARG A C 1
ATOM 686 O O . ARG A 1 91 ? 0.907 13.806 19.834 1 98.33 91 ARG A O 1
ATOM 693 N N . GLU A 1 92 ? -1.187 14.114 20.321 1 98.66 92 GLU A N 1
ATOM 694 C CA . GLU A 1 92 ? -1.313 12.811 20.969 1 98.66 92 GLU A CA 1
ATOM 695 C C . GLU A 1 92 ? -1.087 11.676 19.974 1 98.66 92 GLU A C 1
ATOM 697 O O . GLU A 1 92 ? -0.347 10.732 20.258 1 98.66 92 GLU A O 1
ATOM 702 N N . VAL A 1 93 ? -1.73 11.763 18.821 1 98.8 93 VAL A N 1
ATOM 703 C CA . VAL A 1 93 ? -1.605 10.725 17.803 1 98.8 93 VAL A CA 1
ATOM 704 C C . VAL A 1 93 ? -0.151 10.621 17.347 1 98.8 93 VAL A C 1
ATOM 706 O O . VAL A 1 93 ? 0.414 9.526 17.301 1 98.8 93 VAL A O 1
ATOM 709 N N . ILE A 1 94 ? 0.454 11.784 17.053 1 98.74 94 ILE A N 1
ATOM 710 C CA . ILE A 1 94 ? 1.821 11.809 16.544 1 98.74 94 ILE A CA 1
ATOM 711 C C . ILE A 1 94 ? 2.774 11.249 17.597 1 98.74 94 ILE A C 1
ATOM 713 O O . ILE A 1 94 ? 3.665 10.457 17.279 1 98.74 94 ILE A O 1
ATOM 717 N N . ALA A 1 95 ? 2.55 11.565 18.835 1 98.24 95 ALA A N 1
ATOM 718 C CA . ALA A 1 95 ? 3.425 11.133 19.922 1 98.24 95 ALA A CA 1
ATOM 719 C C . ALA A 1 95 ? 3.382 9.617 20.091 1 98.24 95 ALA A C 1
ATOM 721 O O . ALA A 1 95 ? 4.386 8.998 20.453 1 98.24 95 ALA A O 1
ATOM 722 N N . ARG A 1 96 ? 2.263 8.986 19.805 1 98.3 96 ARG A N 1
ATOM 723 C CA . ARG A 1 96 ? 2.123 7.537 19.912 1 98.3 96 ARG A CA 1
ATOM 724 C C . ARG A 1 96 ? 2.996 6.826 18.883 1 98.3 96 ARG A C 1
ATOM 726 O O . ARG A 1 96 ? 3.437 5.698 19.11 1 98.3 96 ARG A O 1
ATOM 733 N N . HIS A 1 97 ? 3.217 7.519 17.824 1 98.23 97 HIS A N 1
ATOM 734 C CA . HIS A 1 97 ? 3.988 6.893 16.756 1 98.23 97 HIS A CA 1
ATOM 735 C C . HIS A 1 97 ? 5.445 7.34 16.793 1 98.23 97 HIS A C 1
ATOM 737 O O . HIS A 1 97 ? 6.337 6.599 16.374 1 98.23 97 HIS A O 1
ATOM 743 N N . ASP A 1 98 ? 5.628 8.557 17.282 1 97.42 98 ASP A N 1
ATOM 744 C CA . ASP A 1 98 ? 6.951 9.164 17.399 1 97.42 98 ASP A CA 1
ATOM 745 C C . ASP A 1 98 ? 6.978 10.213 18.508 1 97.42 98 ASP A C 1
ATOM 747 O O . ASP A 1 98 ? 6.665 11.382 18.272 1 97.42 98 ASP A O 1
ATOM 751 N N . ALA A 1 99 ? 7.455 9.879 19.596 1 96.53 99 ALA A N 1
ATOM 752 C CA . ALA A 1 99 ? 7.432 10.729 20.783 1 96.53 99 ALA A CA 1
ATOM 753 C C . ALA A 1 99 ? 8.367 11.924 20.619 1 96.53 99 ALA A C 1
ATOM 755 O O . ALA A 1 99 ? 8.219 12.935 21.311 1 96.53 99 ALA A O 1
ATOM 756 N N . SER A 1 100 ? 9.3 11.78 19.73 1 97.12 100 SER A N 1
ATOM 757 C CA . SER A 1 100 ? 10.288 12.841 19.558 1 97.12 100 SER A CA 1
ATOM 758 C C . SER A 1 100 ? 9.856 13.83 18.481 1 97.12 100 SER A C 1
ATOM 760 O O . SER A 1 100 ? 10.521 14.844 18.259 1 97.12 100 SER A O 1
ATOM 762 N N . ALA A 1 101 ? 8.77 13.576 17.794 1 97.96 101 ALA A N 1
ATOM 763 C CA . ALA A 1 101 ? 8.329 14.404 16.675 1 97.96 101 ALA A CA 1
ATOM 764 C C . ALA A 1 101 ? 8.001 15.821 17.138 1 97.96 101 ALA A C 1
ATOM 766 O O . ALA A 1 101 ? 7.37 16.01 18.18 1 97.96 101 ALA A O 1
ATOM 767 N N . GLN A 1 102 ? 8.446 16.737 16.392 1 98.01 102 GLN A N 1
ATOM 768 C CA . GLN A 1 102 ? 8.157 18.148 16.623 1 98.01 102 GLN A CA 1
ATOM 769 C C . GLN A 1 102 ? 7.128 18.669 15.624 1 98.01 102 GLN A C 1
ATOM 771 O O . GLN A 1 102 ? 7.165 18.314 14.444 1 98.01 102 GLN A O 1
ATOM 776 N N . ILE A 1 103 ? 6.254 19.508 16.155 1 98.28 103 ILE A N 1
ATOM 777 C CA . ILE A 1 103 ? 5.227 20.122 15.321 1 98.28 103 ILE A CA 1
ATOM 778 C C . ILE A 1 103 ? 5.485 21.622 15.205 1 98.28 103 ILE A C 1
ATOM 780 O O . ILE A 1 103 ? 5.647 22.311 16.215 1 98.28 103 ILE A O 1
ATOM 784 N N . ALA A 1 104 ? 5.553 22.082 14.023 1 98.07 104 ALA A N 1
ATOM 785 C CA . ALA A 1 104 ? 5.746 23.508 13.775 1 98.07 104 ALA A CA 1
ATOM 786 C C . ALA A 1 104 ? 4.416 24.202 13.496 1 98.07 104 ALA A C 1
ATOM 788 O O . ALA A 1 104 ? 3.438 23.553 13.116 1 98.07 104 ALA A O 1
ATOM 789 N N . PHE A 1 105 ? 4.465 25.495 13.702 1 97.74 105 PHE A N 1
ATOM 790 C CA . PHE A 1 105 ? 3.336 26.354 13.366 1 97.74 105 PHE A CA 1
ATOM 791 C C . PHE A 1 105 ? 3.735 27.386 12.318 1 97.74 105 PHE A C 1
ATOM 793 O O . PHE A 1 105 ? 4.763 28.053 12.455 1 97.74 105 PHE A O 1
ATOM 800 N N . GLU A 1 106 ? 2.897 27.419 11.309 1 96.9 106 GLU A N 1
ATOM 801 C CA . GLU A 1 106 ? 3.209 28.318 10.202 1 96.9 106 GLU A CA 1
ATOM 802 C C . GLU A 1 106 ? 2.064 29.292 9.942 1 96.9 106 GLU A C 1
ATOM 804 O O . GLU A 1 106 ? 0.896 28.951 10.135 1 96.9 106 GLU A O 1
ATOM 809 N N . GLU A 1 107 ? 2.512 30.446 9.439 1 96.27 107 GLU A N 1
ATOM 810 C CA . GLU A 1 107 ? 1.51 31.414 9.003 1 96.27 107 GLU A CA 1
ATOM 811 C C . GLU A 1 107 ? 0.735 30.899 7.793 1 96.27 107 GLU A C 1
ATOM 813 O O . GLU A 1 107 ? 1.233 30.056 7.043 1 96.27 107 GLU A O 1
ATOM 818 N N . ARG A 1 108 ? -0.478 31.48 7.635 1 94.79 108 ARG A N 1
ATOM 819 C CA . ARG A 1 108 ? -1.445 30.986 6.66 1 94.79 108 ARG A CA 1
ATOM 820 C C . ARG A 1 108 ? -0.835 30.93 5.263 1 94.79 108 ARG A C 1
ATOM 822 O O . ARG A 1 108 ? -0.862 29.884 4.61 1 94.79 108 ARG A O 1
ATOM 829 N N . PHE A 1 109 ? -0.289 31.962 4.738 1 94.49 109 PHE A N 1
ATOM 830 C CA . PHE A 1 109 ? 0.215 32.024 3.371 1 94.49 109 PHE A CA 1
ATOM 831 C C . PHE A 1 109 ? 1.434 31.125 3.202 1 94.49 109 PHE A C 1
ATOM 833 O O . PHE A 1 109 ? 1.609 30.496 2.157 1 94.49 109 PHE A O 1
ATOM 840 N N . ALA A 1 110 ? 2.257 31.066 4.215 1 96.54 110 ALA A N 1
ATOM 841 C CA . ALA A 1 110 ? 3.394 30.149 4.193 1 96.54 110 ALA A CA 1
ATOM 842 C C . ALA A 1 110 ? 2.926 28.698 4.131 1 96.54 110 ALA A C 1
ATOM 844 O O . ALA A 1 110 ? 3.508 27.882 3.412 1 96.54 110 ALA A O 1
ATOM 845 N N . PHE A 1 111 ? 1.904 28.448 4.827 1 96.99 111 PHE A N 1
ATOM 846 C CA . PHE A 1 111 ? 1.344 27.102 4.821 1 96.99 111 PHE A CA 1
ATOM 847 C C . PHE A 1 111 ? 0.82 26.74 3.437 1 96.99 111 PHE A C 1
ATOM 849 O O . PHE A 1 111 ? 1.069 25.638 2.942 1 96.99 111 PHE A O 1
ATOM 856 N N . TYR A 1 112 ? 0.112 27.655 2.776 1 96.46 112 TYR A N 1
ATOM 857 C CA . TYR A 1 112 ? -0.421 27.426 1.438 1 96.46 112 TYR A CA 1
ATOM 858 C C . TYR A 1 112 ? 0.703 27.203 0.434 1 96.46 112 TYR A C 1
ATOM 860 O O . TYR A 1 112 ? 0.592 26.352 -0.452 1 96.46 112 TYR A O 1
ATOM 868 N N . GLU A 1 113 ? 1.749 27.955 0.559 1 96.55 113 GLU A N 1
ATOM 869 C CA . GLU A 1 113 ? 2.894 27.789 -0.332 1 96.55 113 GLU A CA 1
ATOM 870 C C . GLU A 1 113 ? 3.529 26.412 -0.164 1 96.55 113 GLU A C 1
ATOM 872 O O . GLU A 1 113 ? 3.862 25.752 -1.15 1 96.55 113 GLU A O 1
ATOM 877 N N . ARG A 1 114 ? 3.666 26.036 0.991 1 96.17 114 ARG A N 1
ATOM 878 C CA . ARG A 1 114 ? 4.218 24.713 1.266 1 96.17 114 ARG A CA 1
ATOM 879 C C . ARG A 1 114 ? 3.295 23.616 0.745 1 96.17 114 ARG A C 1
ATOM 881 O O . ARG A 1 114 ? 3.761 22.617 0.193 1 96.17 114 ARG A O 1
ATOM 888 N N . ALA A 1 115 ? 1.993 23.82 0.915 1 97.18 115 ALA A N 1
ATOM 889 C CA . ALA A 1 115 ? 1.01 22.863 0.415 1 97.18 115 ALA A CA 1
ATOM 890 C C . ALA A 1 115 ? 1.102 22.723 -1.101 1 97.18 115 ALA A C 1
ATOM 892 O O . ALA A 1 115 ? 0.995 21.617 -1.637 1 97.18 115 ALA A O 1
ATOM 893 N N . ARG A 1 116 ? 1.392 23.774 -1.77 1 97.16 116 ARG A N 1
ATOM 894 C CA . ARG A 1 116 ? 1.533 23.76 -3.222 1 97.16 116 ARG A CA 1
ATOM 895 C C . ARG A 1 116 ? 2.727 22.912 -3.649 1 97.16 116 ARG A C 1
ATOM 897 O O . ARG A 1 116 ? 2.716 22.313 -4.726 1 97.16 116 ARG A O 1
ATOM 904 N N . GLY A 1 117 ? 3.681 22.911 -2.801 1 97.58 117 GLY A N 1
ATOM 905 C CA . GLY A 1 117 ? 4.901 22.187 -3.118 1 97.58 117 GLY A CA 1
ATOM 906 C C . GLY A 1 117 ? 4.918 20.775 -2.563 1 97.58 117 GLY A C 1
ATOM 907 O O . GLY A 1 117 ? 5.882 20.034 -2.766 1 97.58 117 GLY A O 1
ATOM 908 N N . ALA A 1 118 ? 3.874 20.381 -1.881 1 98.4 118 ALA A N 1
ATOM 909 C CA . ALA A 1 118 ? 3.805 19.047 -1.291 1 98.4 118 ALA A CA 1
ATOM 910 C C . ALA A 1 118 ? 3.663 17.977 -2.37 1 98.4 118 ALA A C 1
ATOM 912 O O . ALA A 1 118 ? 3.397 18.29 -3.533 1 98.4 118 ALA A O 1
ATOM 913 N N . TYR A 1 119 ? 3.905 16.742 -2.01 1 98.73 119 TYR A N 1
ATOM 914 C CA . TYR A 1 119 ? 3.751 15.637 -2.948 1 98.73 119 TYR A CA 1
ATOM 915 C C . TYR A 1 119 ? 2.287 15.441 -3.324 1 98.73 119 TYR A C 1
ATOM 917 O O . TYR A 1 119 ? 1.971 15.14 -4.478 1 98.73 119 TYR A O 1
ATOM 925 N N . ALA A 1 120 ? 1.388 15.585 -2.286 1 98.81 120 ALA A N 1
ATOM 926 C CA . ALA A 1 120 ? -0.054 15.461 -2.485 1 98.81 120 ALA A CA 1
ATOM 927 C C . ALA A 1 120 ? -0.823 16.186 -1.384 1 98.81 120 ALA A C 1
ATOM 929 O O . ALA A 1 120 ? -0.278 16.457 -0.312 1 98.81 120 ALA A O 1
ATOM 930 N N . ILE A 1 121 ? -2.03 16.488 -1.729 1 98.83 121 ILE A N 1
ATOM 931 C CA . ILE A 1 121 ? -2.988 16.964 -0.737 1 98.83 121 ILE A CA 1
ATOM 932 C C . ILE A 1 121 ? -4.116 15.947 -0.579 1 98.83 121 ILE A C 1
ATOM 934 O O . ILE A 1 121 ? -4.717 15.52 -1.568 1 98.83 121 ILE A O 1
ATOM 938 N N . VAL A 1 122 ? -4.406 15.566 0.624 1 98.89 122 VAL A N 1
ATOM 939 C CA . VAL A 1 122 ? -5.521 14.684 0.953 1 98.89 122 VAL A CA 1
ATOM 940 C C . VAL A 1 122 ? -6.679 15.503 1.516 1 98.89 122 VAL A C 1
ATOM 942 O O . VAL A 1 122 ? -6.584 16.049 2.618 1 98.89 122 VAL A O 1
ATOM 945 N N . VAL A 1 123 ? -7.736 15.541 0.774 1 98.62 123 VAL A N 1
ATOM 946 C CA . VAL A 1 123 ? -8.898 16.284 1.25 1 98.62 123 VAL A CA 1
ATOM 947 C C . VAL A 1 123 ? -9.847 15.342 1.987 1 98.62 123 VAL A C 1
ATOM 949 O O . VAL A 1 123 ? -10.255 14.312 1.445 1 98.62 123 VAL A O 1
ATOM 952 N N . THR A 1 124 ? -10.135 15.752 3.219 1 98.63 124 THR A N 1
ATOM 953 C CA . THR A 1 124 ? -10.926 14.888 4.088 1 98.63 124 THR A CA 1
ATOM 954 C C . THR A 1 124 ? -12.277 15.526 4.4 1 98.63 124 THR A C 1
ATOM 956 O O . THR A 1 124 ? -12.663 16.513 3.771 1 98.63 124 THR A O 1
ATOM 959 N N . GLY A 1 125 ? -13.041 14.84 5.272 1 97.96 125 GLY A N 1
ATOM 960 C CA . GLY A 1 125 ? -14.3 15.389 5.749 1 97.96 125 GLY A CA 1
ATOM 961 C C . GLY A 1 125 ? -14.166 16.136 7.063 1 97.96 125 GLY A C 1
ATOM 962 O O . GLY A 1 125 ? -15.166 16.433 7.719 1 97.96 125 GLY A O 1
ATOM 963 N N . GLU A 1 126 ? -12.947 16.398 7.51 1 98.11 126 GLU A N 1
ATOM 964 C CA . GLU A 1 126 ? -12.707 17.103 8.766 1 98.11 126 GLU A CA 1
ATOM 965 C C . GLU A 1 1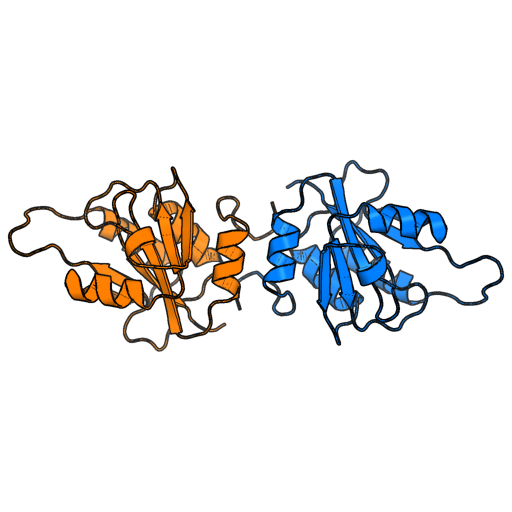26 ? -13.318 18.501 8.74 1 98.11 126 GLU A C 1
ATOM 967 O O . GLU A 1 126 ? -13.219 19.209 7.735 1 98.11 126 GLU A O 1
ATOM 972 N N . GLU A 1 127 ? -13.91 18.861 9.92 1 96.7 127 GLU A N 1
ATOM 973 C CA . GLU A 1 127 ? -14.578 20.159 9.956 1 96.7 127 GLU A CA 1
ATOM 974 C C . GLU A 1 127 ? -13.962 21.067 11.016 1 96.7 127 GLU A C 1
ATOM 976 O O . GLU A 1 127 ? -14.307 22.247 11.106 1 96.7 127 GLU A O 1
ATOM 981 N N . ALA A 1 128 ? -13.057 20.519 11.768 1 96.5 128 ALA A N 1
ATOM 982 C CA . ALA A 1 128 ? -12.437 21.329 12.814 1 96.5 128 ALA A CA 1
ATOM 983 C C . ALA A 1 128 ? -11.687 22.516 12.216 1 96.5 128 ALA A C 1
ATOM 985 O O . ALA A 1 128 ? -10.999 22.376 11.203 1 96.5 128 ALA A O 1
ATOM 986 N N . LEU A 1 129 ? -11.844 23.649 12.825 1 94.92 129 LEU A N 1
ATOM 987 C CA . LEU A 1 129 ? -11.103 24.831 12.4 1 94.92 129 LEU A CA 1
ATOM 988 C C . LEU A 1 129 ? -9.609 24.657 12.653 1 94.92 129 LEU A C 1
ATOM 990 O O . LEU A 1 129 ? -9.209 24.131 13.693 1 94.92 129 LEU A O 1
ATOM 994 N N . TYR A 1 130 ? -8.756 25.061 11.644 1 96.55 130 TYR A N 1
ATOM 995 C CA . TYR A 1 130 ? -7.305 24.95 11.731 1 96.55 130 TYR A CA 1
ATOM 996 C C . TYR A 1 130 ? -6.876 23.492 11.854 1 96.55 130 TYR A C 1
ATOM 998 O O . TYR A 1 130 ? -5.954 23.172 12.608 1 96.55 130 TYR A O 1
ATOM 1006 N N . GLY A 1 131 ? -7.632 22.646 11.1 1 96.99 131 GLY A N 1
ATOM 1007 C CA . GLY A 1 131 ? -7.413 21.216 11.243 1 96.99 131 GLY A CA 1
ATOM 1008 C C . GLY A 1 131 ? -6.415 20.662 10.242 1 96.99 131 GLY A C 1
ATOM 1009 O O . GLY A 1 131 ? -6.101 19.47 10.266 1 96.99 131 GLY A O 1
ATOM 1010 N N . ASN A 1 132 ? -5.881 21.533 9.363 1 98.29 132 ASN A N 1
ATOM 1011 C CA . ASN A 1 132 ? -4.937 21.048 8.361 1 98.29 132 ASN A CA 1
ATOM 1012 C C . ASN A 1 132 ? -3.58 20.726 8.98 1 98.29 132 ASN A C 1
ATOM 1014 O O . ASN A 1 132 ? -3.101 21.455 9.85 1 98.29 132 ASN A O 1
ATOM 1018 N N . ILE A 1 133 ? -2.99 19.628 8.495 1 98.78 133 ILE A N 1
ATOM 1019 C CA . ILE A 1 133 ? -1.681 19.259 9.022 1 98.78 133 ILE A CA 1
ATOM 1020 C C . ILE A 1 133 ? -0.798 18.735 7.892 1 98.78 133 ILE A C 1
ATOM 1022 O O . ILE A 1 133 ? -1.272 18.021 7.005 1 98.78 133 ILE A O 1
ATOM 1026 N N . LEU A 1 134 ? 0.43 19.13 7.878 1 98.65 134 LEU A N 1
ATOM 1027 C CA . LEU A 1 134 ? 1.451 18.665 6.945 1 98.65 134 LEU A CA 1
ATOM 1028 C C . LEU A 1 134 ? 2.388 17.667 7.616 1 98.65 134 LEU A C 1
ATOM 1030 O O . LEU A 1 134 ? 2.809 17.874 8.756 1 98.65 134 LEU A O 1
ATOM 1034 N N . LEU A 1 135 ? 2.701 16.576 6.932 1 98.82 135 LEU A N 1
ATOM 1035 C CA . LEU A 1 135 ? 3.641 15.569 7.411 1 98.82 135 LEU A CA 1
ATOM 1036 C C . LEU A 1 135 ? 4.848 15.467 6.485 1 98.82 135 LEU A C 1
ATOM 1038 O O . LEU A 1 135 ? 4.704 15.526 5.262 1 98.82 135 LEU A O 1
ATOM 1042 N N . LYS A 1 136 ? 5.973 15.263 7.067 1 98.69 136 LYS A N 1
ATOM 1043 C CA . LYS A 1 136 ? 7.199 15.07 6.3 1 98.69 136 LYS A CA 1
ATOM 1044 C C . LYS A 1 136 ? 7.685 13.626 6.394 1 98.69 136 LYS A C 1
ATOM 1046 O O . LYS A 1 136 ? 7.956 13.127 7.488 1 98.69 136 LYS A O 1
ATOM 1051 N N . LYS A 1 137 ? 7.841 12.996 5.274 1 98.54 137 LYS A N 1
ATOM 1052 C CA . LYS A 1 137 ? 8.211 11.584 5.231 1 98.54 137 LYS A CA 1
ATOM 1053 C C . LYS A 1 137 ? 9.689 11.392 5.562 1 98.54 137 LYS A C 1
ATOM 1055 O O . LYS A 1 137 ? 10.544 12.115 5.045 1 98.54 137 LYS A O 1
ATOM 1060 N N . GLY A 1 138 ? 9.876 10.387 6.369 1 97.72 138 GLY A N 1
ATOM 1061 C CA . GLY A 1 138 ? 11.234 10.011 6.729 1 97.72 138 GLY A CA 1
ATOM 1062 C C . GLY A 1 138 ? 11.709 8.751 6.032 1 97.72 138 GLY A C 1
ATOM 1063 O O . GLY A 1 138 ? 11.249 8.432 4.933 1 97.72 138 GLY A O 1
ATOM 1064 N N . VAL A 1 139 ? 12.85 8.211 6.559 1 92.35 139 VAL A N 1
ATOM 1065 C CA . VAL A 1 139 ? 13.48 7.017 6.005 1 92.35 139 VAL A CA 1
ATOM 1066 C C . VAL A 1 139 ? 13.411 5.878 7.02 1 92.35 139 VAL A C 1
ATOM 1068 O O . VAL A 1 139 ? 13.393 6.117 8.23 1 92.35 139 VAL A O 1
ATOM 1071 N N . LEU A 1 140 ? 13.207 4.667 6.54 1 87.94 140 LEU A N 1
ATOM 1072 C CA . LEU A 1 140 ? 13.299 3.468 7.367 1 87.94 140 LEU A CA 1
ATOM 1073 C C . LEU A 1 140 ? 14.701 2.87 7.303 1 87.94 140 LEU A C 1
ATOM 1075 O O . LEU A 1 140 ? 15.343 2.894 6.25 1 87.94 140 LEU A O 1
ATOM 1079 N N . MET B 1 1 ? 10.082 3.912 1.298 1 91.75 1 MET B N 1
ATOM 1080 C CA . MET B 1 1 ? 9.681 2.713 2.029 1 91.75 1 MET B CA 1
ATOM 1081 C C . MET B 1 1 ? 8.711 3.061 3.153 1 91.75 1 MET B C 1
ATOM 1083 O O . MET B 1 1 ? 8.77 4.157 3.713 1 91.75 1 MET B O 1
ATOM 1087 N N . LEU B 1 2 ? 7.731 2.24 3.275 1 97.63 2 LEU B N 1
ATOM 1088 C CA . LEU B 1 2 ? 6.768 2.355 4.365 1 97.63 2 LEU B CA 1
ATOM 1089 C C . LEU B 1 2 ? 6.968 1.241 5.386 1 97.63 2 LEU B C 1
ATOM 1091 O O . LEU B 1 2 ? 7.5 0.179 5.057 1 97.63 2 LEU B O 1
ATOM 1095 N N . LYS B 1 3 ? 6.599 1.604 6.629 1 97.01 3 LYS B N 1
ATOM 1096 C CA . LYS B 1 3 ? 6.533 0.563 7.651 1 97.01 3 LYS B CA 1
ATOM 1097 C C . LYS B 1 3 ? 5.558 -0.541 7.249 1 97.01 3 LYS B C 1
ATOM 1099 O O . LYS B 1 3 ? 4.514 -0.267 6.652 1 97.01 3 LYS B O 1
ATOM 1104 N N . LYS B 1 4 ? 5.942 -1.823 7.504 1 97.53 4 LYS B N 1
ATOM 1105 C CA . LYS B 1 4 ? 5.05 -2.978 7.456 1 97.53 4 LYS B CA 1
ATOM 1106 C C . LYS B 1 4 ? 4.843 -3.454 6.021 1 97.53 4 LYS B C 1
ATOM 1108 O O . LYS B 1 4 ? 4.144 -4.441 5.784 1 97.53 4 LYS B O 1
ATOM 1113 N N . ILE B 1 5 ? 5.343 -2.66 5.029 1 97.73 5 ILE B N 1
ATOM 1114 C CA . ILE B 1 5 ? 5.282 -3.075 3.632 1 97.73 5 ILE B CA 1
ATOM 1115 C C . ILE B 1 5 ? 6.648 -3.594 3.187 1 97.73 5 ILE B C 1
ATOM 1117 O O . ILE B 1 5 ? 7.648 -2.878 3.272 1 97.73 5 ILE B O 1
ATOM 1121 N N . PRO B 1 6 ? 6.653 -4.821 2.752 1 97.86 6 PRO B N 1
ATOM 1122 C CA . PRO B 1 6 ? 7.945 -5.342 2.301 1 97.86 6 PRO B CA 1
ATOM 1123 C C . PRO B 1 6 ? 8.619 -4.437 1.272 1 97.86 6 PRO B C 1
ATOM 1125 O O . PRO B 1 6 ? 7.97 -3.978 0.329 1 97.86 6 PRO B O 1
ATOM 1128 N N . LYS B 1 7 ? 9.895 -4.29 1.328 1 95.96 7 LYS B N 1
ATOM 1129 C CA . LYS B 1 7 ? 10.653 -3.294 0.576 1 95.96 7 LYS B CA 1
ATOM 1130 C C . LYS B 1 7 ? 10.722 -3.66 -0.904 1 95.96 7 LYS B C 1
ATOM 1132 O O . LYS B 1 7 ? 10.944 -2.793 -1.753 1 95.96 7 LYS B O 1
ATOM 1137 N N . MET B 1 8 ? 10.533 -4.844 -1.202 1 97.1 8 MET B N 1
ATOM 1138 C CA . MET B 1 8 ? 10.694 -5.244 -2.597 1 97.1 8 MET B CA 1
ATOM 1139 C C . MET B 1 8 ? 9.414 -4.993 -3.386 1 97.1 8 MET B C 1
ATOM 1141 O O . MET B 1 8 ? 9.412 -5.071 -4.616 1 97.1 8 MET B O 1
ATOM 1145 N N . LEU B 1 9 ? 8.328 -4.684 -2.684 1 98.16 9 LEU B N 1
ATOM 1146 C CA . LEU B 1 9 ? 7.072 -4.429 -3.382 1 98.16 9 LEU B CA 1
ATOM 1147 C C . LEU B 1 9 ? 6.999 -2.983 -3.858 1 98.16 9 LEU B C 1
ATOM 1149 O O . LEU B 1 9 ? 7.175 -2.054 -3.066 1 98.16 9 LEU B O 1
ATOM 1153 N N . SER B 1 10 ? 6.684 -2.81 -5.123 1 97.98 10 SER B N 1
ATOM 1154 C CA . SER B 1 10 ? 6.558 -1.472 -5.693 1 97.98 10 SER B CA 1
ATOM 1155 C C . SER B 1 10 ? 5.207 -0.852 -5.355 1 97.98 10 SER B C 1
ATOM 1157 O O . SER B 1 10 ? 4.257 -1.564 -5.023 1 97.98 10 SER B O 1
ATOM 1159 N N . PRO B 1 11 ? 5.134 0.486 -5.493 1 98.28 11 PRO B N 1
ATOM 1160 C CA . PRO B 1 11 ? 3.835 1.133 -5.295 1 98.28 11 PRO B CA 1
ATOM 1161 C C . PRO B 1 11 ? 2.755 0.588 -6.228 1 98.28 11 PRO B C 1
ATOM 1163 O O . PRO B 1 11 ? 1.619 0.367 -5.801 1 98.28 11 PRO B O 1
ATOM 1166 N N . ASP B 1 12 ? 3.093 0.3 -7.497 1 98.35 12 ASP B N 1
ATOM 1167 C CA . ASP B 1 12 ? 2.128 -0.187 -8.478 1 98.35 12 ASP B CA 1
ATOM 1168 C C . ASP B 1 12 ? 1.596 -1.564 -8.088 1 98.35 12 ASP B C 1
ATOM 1170 O O . ASP B 1 12 ? 0.402 -1.836 -8.227 1 98.35 12 ASP B O 1
ATOM 1174 N N . LEU B 1 13 ? 2.495 -2.358 -7.607 1 98.72 13 LEU B N 1
ATOM 1175 C CA . LEU B 1 13 ? 2.064 -3.697 -7.221 1 98.72 13 LEU B CA 1
ATOM 1176 C C . LEU B 1 13 ? 1.161 -3.645 -5.993 1 98.72 13 LEU B C 1
ATOM 1178 O O . LEU B 1 13 ? 0.094 -4.263 -5.975 1 98.72 13 LEU B O 1
ATOM 1182 N N . VAL B 1 14 ? 1.565 -2.908 -4.978 1 98.71 14 VAL B N 1
ATOM 1183 C CA . VAL B 1 14 ? 0.75 -2.798 -3.773 1 98.71 14 VAL B CA 1
ATOM 1184 C C . VAL B 1 14 ? -0.595 -2.162 -4.115 1 98.71 14 VAL B C 1
ATOM 1186 O O . VAL B 1 14 ? -1.636 -2.581 -3.603 1 98.71 14 VAL B O 1
ATOM 1189 N N . HIS B 1 15 ? -0.594 -1.19 -5.005 1 98.63 15 HIS B N 1
ATOM 1190 C CA . HIS B 1 15 ? -1.821 -0.56 -5.479 1 98.63 15 HIS B CA 1
ATOM 1191 C C . HIS B 1 15 ? -2.761 -1.586 -6.104 1 98.63 15 HIS B C 1
ATOM 1193 O O . HIS B 1 15 ? -3.949 -1.626 -5.776 1 98.63 15 HIS B O 1
ATOM 1199 N N . ALA B 1 16 ? -2.217 -2.419 -6.931 1 98.68 16 ALA B N 1
ATOM 1200 C CA . ALA B 1 16 ? -3.002 -3.463 -7.586 1 98.68 16 ALA B CA 1
ATOM 1201 C C . ALA B 1 16 ? -3.567 -4.445 -6.564 1 98.68 16 ALA B C 1
ATOM 1203 O O . ALA B 1 16 ? -4.752 -4.784 -6.609 1 98.68 16 ALA B O 1
ATOM 1204 N N . LEU B 1 17 ? -2.736 -4.869 -5.64 1 98.66 17 LEU B N 1
ATOM 1205 C CA . LEU B 1 17 ? -3.168 -5.819 -4.621 1 98.66 17 LEU B CA 1
ATOM 1206 C C . LEU B 1 17 ? -4.325 -5.252 -3.805 1 98.66 17 LEU B C 1
ATOM 1208 O O . LEU B 1 17 ? -5.244 -5.985 -3.431 1 98.66 17 LEU B O 1
ATOM 1212 N N . MET B 1 18 ? -4.256 -3.973 -3.518 1 98.37 18 MET B N 1
ATOM 1213 C CA . MET B 1 18 ? -5.291 -3.331 -2.712 1 98.37 18 MET B CA 1
ATOM 1214 C C . MET B 1 18 ? -6.583 -3.178 -3.507 1 98.37 18 MET B C 1
ATOM 1216 O O . MET B 1 18 ? -7.673 -3.165 -2.931 1 98.37 18 MET B O 1
ATOM 1220 N N . GLN B 1 19 ? -6.494 -3.046 -4.812 1 98.38 19 GLN B N 1
ATOM 1221 C CA . GLN B 1 19 ? -7.67 -2.881 -5.659 1 98.38 19 GLN B CA 1
ATOM 1222 C C . GLN B 1 19 ? -8.378 -4.214 -5.884 1 98.38 19 GLN B C 1
ATOM 1224 O O . GLN B 1 19 ? -9.584 -4.247 -6.139 1 98.38 19 GLN B O 1
ATOM 1229 N N . MET B 1 20 ? -7.62 -5.26 -5.794 1 98.32 20 MET B N 1
ATOM 1230 C CA . MET B 1 20 ? -8.196 -6.59 -5.971 1 98.32 20 MET B CA 1
ATOM 1231 C C . MET B 1 20 ? -9.29 -6.851 -4.941 1 98.32 20 MET B C 1
ATOM 1233 O O . MET B 1 20 ? -9.148 -6.487 -3.773 1 98.32 20 MET B O 1
ATOM 1237 N N . GLY B 1 21 ? -10.357 -7.46 -5.395 1 97.39 21 GLY B N 1
ATOM 1238 C CA . GLY B 1 21 ? -11.414 -7.911 -4.503 1 97.39 21 GLY B CA 1
ATOM 1239 C C . GLY B 1 21 ? -11.35 -9.398 -4.207 1 97.39 21 GLY B C 1
ATOM 1240 O 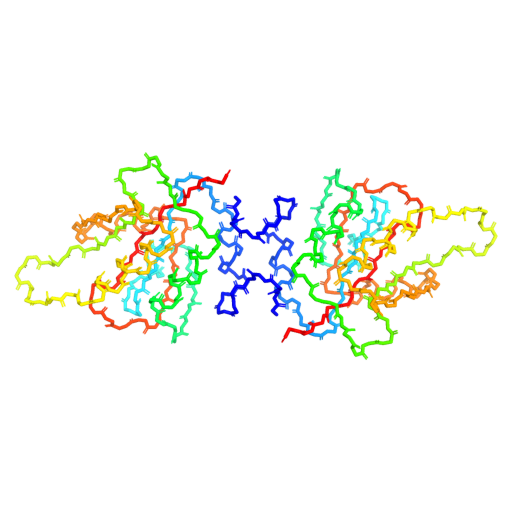O . GLY B 1 21 ? -10.519 -10.113 -4.769 1 97.39 21 GLY B O 1
ATOM 1241 N N . HIS B 1 22 ? -12.234 -9.776 -3.42 1 97.53 22 HIS B N 1
ATOM 1242 C CA . HIS B 1 22 ? -12.347 -11.192 -3.092 1 97.53 22 HIS B CA 1
ATOM 1243 C C . HIS B 1 22 ? -12.591 -12.03 -4.343 1 97.53 22 HIS B C 1
ATOM 1245 O O . HIS B 1 22 ? -13.506 -11.744 -5.118 1 97.53 22 HIS B O 1
ATOM 1251 N N . GLY B 1 23 ? -11.69 -12.999 -4.552 1 97.23 23 GLY B N 1
ATOM 1252 C CA . GLY B 1 23 ? -11.854 -13.909 -5.674 1 97.23 23 GLY B CA 1
ATOM 1253 C C . GLY B 1 23 ? -11.021 -13.523 -6.882 1 97.23 23 GLY B C 1
ATOM 1254 O O . GLY B 1 23 ? -10.822 -14.332 -7.79 1 97.23 23 GLY B O 1
ATOM 1255 N N . ASP B 1 24 ? -10.571 -12.228 -6.883 1 98.26 24 ASP B N 1
ATOM 1256 C CA . ASP B 1 24 ? -9.669 -11.833 -7.96 1 98.26 24 ASP B CA 1
ATOM 1257 C C . ASP B 1 24 ? -8.382 -12.656 -7.929 1 98.26 24 ASP B C 1
ATOM 1259 O O . ASP B 1 24 ? -7.958 -13.114 -6.866 1 98.26 24 ASP B O 1
ATOM 1263 N N . GLU B 1 25 ? -7.793 -12.768 -9.099 1 98.56 25 GLU B N 1
ATOM 1264 C CA . GLU B 1 25 ? -6.555 -13.534 -9.211 1 98.56 25 GLU B CA 1
ATOM 1265 C C . GLU B 1 25 ? -5.426 -12.677 -9.777 1 98.56 25 GLU B C 1
ATOM 1267 O O . GLU B 1 25 ? -5.674 -11.723 -10.516 1 98.56 25 GLU B O 1
ATOM 1272 N N . ILE B 1 26 ? -4.182 -13.038 -9.402 1 98.87 26 ILE B N 1
ATOM 1273 C CA . ILE B 1 26 ? -2.979 -12.391 -9.915 1 98.87 26 ILE B CA 1
ATOM 1274 C C . ILE B 1 26 ? -1.948 -13.449 -10.3 1 98.87 26 ILE B C 1
ATOM 1276 O O . ILE B 1 26 ? -1.776 -14.444 -9.592 1 98.87 26 ILE B O 1
ATOM 1280 N N . VAL B 1 27 ? -1.303 -13.229 -11.422 1 98.87 27 VAL B N 1
ATOM 1281 C CA . VAL B 1 27 ? -0.301 -14.172 -11.909 1 98.87 27 VAL B CA 1
ATOM 1282 C C . VAL B 1 27 ? 1.099 -13.628 -11.633 1 98.87 27 VAL B C 1
ATOM 1284 O O . VAL B 1 27 ? 1.397 -12.474 -11.951 1 98.87 27 VAL B O 1
ATOM 1287 N N . LEU B 1 28 ? 1.923 -14.395 -10.984 1 98.88 28 LEU B N 1
ATOM 1288 C CA . LEU B 1 28 ? 3.364 -14.166 -10.98 1 98.88 28 LEU B CA 1
ATOM 1289 C C . LEU B 1 28 ? 4.048 -14.986 -12.069 1 98.88 28 LEU B C 1
ATOM 1291 O O . LEU B 1 28 ? 4.087 -16.216 -11.993 1 98.88 28 LEU B O 1
ATOM 1295 N N . ALA B 1 29 ? 4.586 -14.268 -12.992 1 98.58 29 ALA B N 1
ATOM 1296 C CA . ALA B 1 29 ? 5.053 -14.92 -14.213 1 98.58 29 ALA B CA 1
ATOM 1297 C C . ALA B 1 29 ? 6.574 -14.852 -14.323 1 98.58 29 ALA B C 1
ATOM 1299 O O . ALA B 1 29 ? 7.193 -13.885 -13.873 1 98.58 29 ALA B O 1
ATOM 1300 N N . ASP B 1 30 ? 7.113 -15.845 -14.932 1 97.38 30 ASP B N 1
ATOM 1301 C CA . ASP B 1 30 ? 8.549 -15.842 -15.198 1 97.38 30 ASP B CA 1
ATOM 1302 C C . ASP B 1 30 ? 8.903 -14.84 -16.294 1 97.38 30 ASP B C 1
ATOM 1304 O O . ASP B 1 30 ? 8.018 -14.198 -16.865 1 97.38 30 ASP B O 1
ATOM 1308 N N . GLY B 1 31 ? 10.135 -14.72 -16.568 1 96.5 31 GLY B N 1
ATOM 1309 C CA . GLY B 1 31 ? 10.635 -13.691 -17.467 1 96.5 31 GLY B CA 1
ATOM 1310 C C . GLY B 1 31 ? 10.288 -13.949 -18.921 1 96.5 31 GLY B C 1
ATOM 1311 O O . GLY B 1 31 ? 10.407 -13.054 -19.761 1 96.5 31 GLY B O 1
ATOM 1312 N N . ASN B 1 32 ? 9.82 -15.09 -19.258 1 94.91 32 ASN B N 1
ATOM 1313 C CA . ASN B 1 32 ? 9.539 -15.438 -20.647 1 94.91 32 ASN B CA 1
ATOM 1314 C C . ASN B 1 32 ? 8.038 -15.495 -20.918 1 94.91 32 ASN B C 1
ATOM 1316 O O . ASN B 1 32 ? 7.617 -15.723 -22.053 1 94.91 32 ASN B O 1
ATOM 1320 N N . PHE B 1 33 ? 7.253 -15.329 -19.891 1 96.25 33 PHE B N 1
ATOM 1321 C CA . PHE B 1 33 ? 5.802 -15.38 -20.021 1 96.25 33 PHE B CA 1
ATOM 1322 C C . PHE B 1 33 ? 5.296 -14.235 -20.89 1 96.25 33 PHE B C 1
ATOM 1324 O O . PHE B 1 33 ? 5.747 -13.096 -20.75 1 96.25 33 PHE B O 1
ATOM 1331 N N . PRO B 1 34 ? 4.352 -14.521 -21.827 1 96.48 34 PRO B N 1
ATOM 1332 C CA . PRO B 1 34 ? 3.863 -13.466 -22.718 1 96.48 34 PRO B CA 1
ATOM 1333 C C . PRO B 1 34 ? 2.832 -12.561 -22.05 1 96.48 34 PRO B C 1
ATOM 1335 O O . PRO B 1 34 ? 1.711 -12.423 -22.547 1 96.48 34 PRO B O 1
ATOM 1338 N N . GLY B 1 35 ? 3.24 -11.914 -20.983 1 96.47 35 GLY B N 1
ATOM 1339 C CA . GLY B 1 35 ? 2.341 -11.107 -20.174 1 96.47 35 GLY B CA 1
ATOM 1340 C C . GLY B 1 35 ? 1.687 -9.981 -20.952 1 96.47 35 GLY B C 1
ATOM 1341 O O . GLY B 1 35 ? 0.467 -9.808 -20.897 1 96.47 35 GLY B O 1
ATOM 1342 N N . HIS B 1 36 ? 2.372 -9.28 -21.751 1 96.32 36 HIS B N 1
ATOM 1343 C CA . HIS B 1 36 ? 1.881 -8.079 -22.417 1 96.32 36 HIS B CA 1
ATOM 1344 C C . HIS B 1 36 ? 0.946 -8.431 -23.57 1 96.32 36 HIS B C 1
ATOM 1346 O O . HIS B 1 36 ? 0.057 -7.65 -23.915 1 96.32 36 HIS B O 1
ATOM 1352 N N . SER B 1 37 ? 1.156 -9.546 -24.069 1 96.18 37 SER B N 1
ATOM 1353 C CA . SER B 1 37 ? 0.257 -9.988 -25.13 1 96.18 37 SER B CA 1
ATOM 1354 C C . SER B 1 37 ? -1.038 -10.554 -24.557 1 96.18 37 SER B C 1
ATOM 1356 O O . SER B 1 37 ? -2.092 -10.473 -25.192 1 96.18 37 SER B O 1
ATOM 1358 N N . LEU B 1 38 ? -0.979 -11.033 -23.38 1 95.2 38 LEU B N 1
ATOM 1359 C CA . LEU B 1 38 ? -2.091 -11.772 -22.793 1 95.2 38 LEU B CA 1
ATOM 1360 C C . LEU B 1 38 ? -3.007 -10.841 -22.006 1 95.2 38 LEU B C 1
ATOM 1362 O O . LEU B 1 38 ? -4.182 -11.151 -21.795 1 95.2 38 LEU B O 1
ATOM 1366 N N . HIS B 1 39 ? -2.422 -9.725 -21.592 1 95.56 39 HIS B N 1
ATOM 1367 C CA . HIS B 1 39 ? -3.151 -8.974 -20.577 1 95.56 39 HIS B CA 1
ATOM 1368 C C . HIS B 1 39 ? -2.874 -7.479 -20.693 1 95.56 39 HIS B C 1
ATOM 1370 O O . HIS B 1 39 ? -1.76 -7.074 -21.034 1 95.56 39 HIS B O 1
ATOM 1376 N N . GLY B 1 40 ? -3.835 -6.708 -20.342 1 95.95 40 GLY B N 1
ATOM 1377 C CA . GLY B 1 40 ? -3.709 -5.261 -20.41 1 95.95 40 GLY B CA 1
ATOM 1378 C C . GLY B 1 40 ? -3.091 -4.657 -19.164 1 95.95 40 GLY B C 1
ATOM 1379 O O . GLY B 1 40 ? -2.607 -3.523 -19.191 1 95.95 40 GLY B O 1
ATOM 1380 N N . ARG B 1 41 ? -3.153 -5.356 -18.08 1 97.63 41 ARG B N 1
ATOM 1381 C CA . ARG B 1 41 ? -2.565 -4.904 -16.823 1 97.63 41 ARG B CA 1
ATOM 1382 C C . ARG B 1 41 ? -1.36 -5.759 -16.445 1 97.63 41 ARG B C 1
ATOM 1384 O O . ARG B 1 41 ? -1.505 -6.79 -15.786 1 97.63 41 ARG B O 1
ATOM 1391 N N . VAL B 1 42 ? -0.188 -5.229 -16.838 1 98.64 42 VAL B N 1
ATOM 1392 C CA . VAL B 1 42 ? 1.052 -5.948 -16.567 1 98.64 42 VAL B CA 1
ATOM 1393 C C . VAL B 1 42 ? 1.952 -5.104 -15.666 1 98.64 42 VAL B C 1
ATOM 1395 O O . VAL B 1 42 ? 2.169 -3.919 -15.929 1 98.64 42 VAL B O 1
ATOM 1398 N N . ILE B 1 43 ? 2.371 -5.641 -14.602 1 98.68 43 ILE B N 1
ATOM 1399 C CA . ILE B 1 43 ? 3.306 -5.006 -13.679 1 98.68 43 ILE B CA 1
ATOM 1400 C C . ILE B 1 43 ? 4.673 -5.679 -13.786 1 98.68 43 ILE B C 1
ATOM 1402 O O . ILE B 1 43 ? 4.781 -6.902 -13.663 1 98.68 43 ILE B O 1
ATOM 1406 N N . ARG B 1 44 ? 5.687 -4.867 -13.972 1 97.8 44 ARG B N 1
ATOM 1407 C CA . ARG B 1 44 ? 7.031 -5.394 -14.182 1 97.8 44 ARG B CA 1
ATOM 1408 C C . ARG B 1 44 ? 7.804 -5.461 -12.869 1 97.8 44 ARG B C 1
ATOM 1410 O O . ARG B 1 44 ? 7.839 -4.488 -12.113 1 97.8 44 ARG B O 1
ATOM 1417 N N . CYS B 1 45 ? 8.365 -6.573 -12.556 1 97.95 45 CYS B N 1
ATOM 1418 C CA . CYS B 1 45 ? 9.297 -6.81 -11.459 1 97.95 45 CYS B CA 1
ATOM 1419 C C . CYS B 1 45 ? 10.585 -7.447 -11.965 1 97.95 45 CYS B C 1
ATOM 1421 O O . CYS B 1 45 ? 10.982 -8.514 -11.493 1 97.95 45 CYS B O 1
ATOM 1423 N N . ASP B 1 46 ? 11.224 -6.693 -12.835 1 95.69 46 ASP B N 1
ATOM 1424 C CA . ASP B 1 46 ? 12.408 -7.202 -13.522 1 95.69 46 ASP B CA 1
ATOM 1425 C C . ASP B 1 46 ? 13.529 -7.508 -12.531 1 95.69 46 ASP B C 1
ATOM 1427 O O . ASP B 1 46 ? 13.777 -6.73 -11.607 1 95.69 46 ASP B O 1
ATOM 1431 N N . GLY B 1 47 ? 14.155 -8.614 -12.695 1 95.65 47 GLY B N 1
ATOM 1432 C CA . GLY B 1 47 ? 15.304 -8.986 -11.884 1 95.65 47 GLY B CA 1
ATOM 1433 C C . GLY B 1 47 ? 14.925 -9.73 -10.618 1 95.65 47 GLY B C 1
ATOM 1434 O O . GLY B 1 47 ? 15.785 -10.309 -9.951 1 95.65 47 GLY B O 1
ATOM 1435 N N . LEU B 1 48 ? 13.687 -9.702 -10.222 1 97.67 48 LEU B N 1
ATOM 1436 C CA . LEU B 1 48 ? 13.24 -10.409 -9.027 1 97.67 48 LEU B CA 1
ATOM 1437 C C . LEU B 1 48 ? 12.823 -11.836 -9.364 1 97.67 48 LEU B C 1
ATOM 1439 O O . LEU B 1 48 ? 12.212 -12.079 -10.408 1 97.67 48 LEU B O 1
ATOM 1443 N N . GLY B 1 49 ? 13.169 -12.734 -8.467 1 98.46 49 GLY B N 1
ATOM 1444 C CA . GLY B 1 49 ? 12.612 -14.074 -8.562 1 98.46 49 GLY B CA 1
ATOM 1445 C C . GLY B 1 49 ? 11.225 -14.187 -7.958 1 98.46 49 GLY B C 1
ATOM 1446 O O . GLY B 1 49 ? 10.828 -13.354 -7.141 1 98.46 49 GLY B O 1
ATOM 1447 N N . ILE B 1 50 ? 10.546 -15.247 -8.284 1 98.71 50 ILE B N 1
ATOM 1448 C CA . ILE B 1 50 ? 9.166 -15.381 -7.832 1 98.71 50 ILE B CA 1
ATOM 1449 C C . ILE B 1 50 ? 9.142 -15.804 -6.365 1 98.71 50 ILE B C 1
ATOM 1451 O O . ILE B 1 50 ? 8.324 -15.312 -5.584 1 98.71 50 ILE B O 1
ATOM 1455 N N . PRO B 1 51 ? 10.08 -16.614 -5.858 1 98.79 51 PRO B N 1
ATOM 1456 C CA . PRO B 1 51 ? 9.943 -17.061 -4.469 1 98.79 51 PRO B CA 1
ATOM 1457 C C . PRO B 1 51 ? 10.003 -15.907 -3.47 1 98.79 51 PRO B C 1
ATOM 1459 O O . PRO B 1 51 ? 9.109 -15.765 -2.632 1 98.79 51 PRO B O 1
ATOM 1462 N N . PRO B 1 52 ? 11.034 -15.052 -3.559 1 98.72 52 PRO B N 1
ATOM 1463 C CA . PRO B 1 52 ? 11.023 -13.946 -2.599 1 98.72 52 PRO B CA 1
ATOM 1464 C C . PRO B 1 52 ? 9.85 -12.992 -2.812 1 98.72 52 PRO B C 1
ATOM 1466 O O . PRO B 1 52 ? 9.323 -12.433 -1.847 1 98.72 52 PRO B O 1
ATOM 1469 N N . LEU B 1 53 ? 9.425 -12.801 -4.05 1 98.84 53 LEU B N 1
ATOM 1470 C CA . LEU B 1 53 ? 8.283 -11.939 -4.338 1 98.84 53 LEU B CA 1
ATOM 1471 C C . LEU B 1 53 ? 6.997 -12.535 -3.776 1 98.84 53 LEU B C 1
ATOM 1473 O O . LEU B 1 53 ? 6.181 -11.819 -3.191 1 98.84 53 LEU B O 1
ATOM 1477 N N . LEU B 1 54 ? 6.805 -13.814 -3.998 1 98.93 54 LEU B N 1
ATOM 1478 C CA . LEU B 1 54 ? 5.664 -14.542 -3.453 1 98.93 54 LEU B CA 1
ATOM 1479 C C . LEU B 1 54 ? 5.591 -14.384 -1.938 1 98.93 54 LEU B C 1
ATOM 1481 O O . LEU B 1 54 ? 4.527 -14.086 -1.391 1 98.93 54 LEU B O 1
ATOM 1485 N N . ASP B 1 55 ? 6.704 -14.533 -1.315 1 98.89 55 ASP B N 1
ATOM 1486 C CA . ASP B 1 55 ? 6.79 -14.391 0.135 1 98.89 55 ASP B CA 1
ATOM 1487 C C . ASP B 1 55 ? 6.367 -12.992 0.576 1 98.89 55 ASP B C 1
ATOM 1489 O O . ASP B 1 55 ? 5.555 -12.843 1.491 1 98.89 55 ASP B O 1
ATOM 1493 N N . ALA B 1 56 ? 6.873 -12.023 -0.121 1 98.84 56 ALA B N 1
ATOM 1494 C CA . ALA B 1 56 ? 6.574 -10.63 0.198 1 98.84 56 ALA B CA 1
ATOM 1495 C C . ALA B 1 56 ? 5.096 -10.321 -0.025 1 98.84 56 ALA B C 1
ATOM 1497 O O . ALA B 1 56 ? 4.469 -9.637 0.787 1 98.84 56 ALA B O 1
ATOM 1498 N N . ILE B 1 57 ? 4.58 -10.803 -1.133 1 98.89 57 ILE B N 1
ATOM 1499 C CA . ILE B 1 57 ? 3.178 -10.557 -1.455 1 98.89 57 ILE B CA 1
ATOM 1500 C C . ILE B 1 57 ? 2.285 -11.204 -0.399 1 98.89 57 ILE B C 1
ATOM 1502 O O . ILE B 1 57 ? 1.32 -10.593 0.066 1 98.89 57 ILE B O 1
ATOM 1506 N N . LEU B 1 58 ? 2.619 -12.377 0.045 1 98.81 58 LEU B N 1
ATOM 1507 C CA . LEU B 1 58 ? 1.763 -13.122 0.962 1 98.81 58 LEU B CA 1
ATOM 1508 C C . LEU B 1 58 ? 1.846 -12.548 2.372 1 98.81 58 LEU B C 1
ATOM 1510 O O . LEU B 1 58 ? 1.006 -12.852 3.221 1 98.81 58 LEU B O 1
ATOM 1514 N N . GLU B 1 59 ? 2.838 -11.697 2.62 1 98.55 59 GLU B N 1
ATOM 1515 C CA . GLU B 1 59 ? 2.847 -10.929 3.861 1 98.55 59 GLU B CA 1
ATOM 1516 C C . GLU B 1 59 ? 1.627 -10.018 3.956 1 98.55 59 GLU B C 1
ATOM 1518 O O . GLU B 1 59 ? 1.138 -9.738 5.053 1 98.55 59 GLU B O 1
ATOM 1523 N N . LEU B 1 60 ? 1.114 -9.603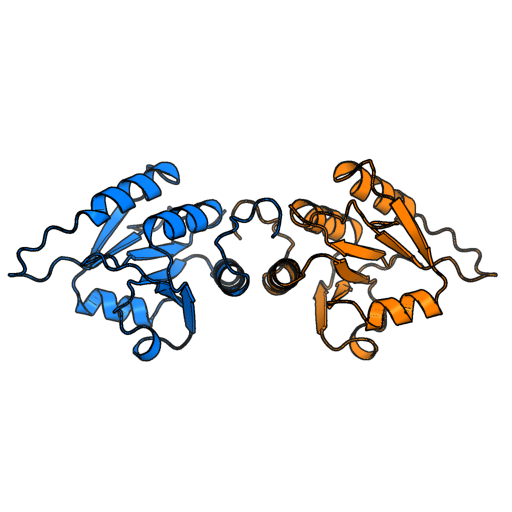 2.784 1 98.65 60 LEU B N 1
ATOM 1524 C CA . LEU B 1 60 ? 0.03 -8.628 2.751 1 98.65 60 LEU B CA 1
ATOM 1525 C C . LEU B 1 60 ? -1.266 -9.272 2.271 1 98.65 60 LEU B C 1
ATOM 1527 O O . LEU B 1 60 ? -2.351 -8.916 2.736 1 98.65 60 LEU B O 1
ATOM 1531 N N . LEU B 1 61 ? -1.21 -10.2 1.372 1 98.64 61 LEU B N 1
ATOM 1532 C CA . LEU B 1 61 ? -2.359 -10.7 0.625 1 98.64 61 LEU B CA 1
ATOM 1533 C C . LEU B 1 61 ? -2.927 -11.956 1.278 1 98.64 61 LEU B C 1
ATOM 1535 O O . LEU B 1 61 ? -2.271 -13 1.299 1 98.64 61 LEU B O 1
ATOM 1539 N N . PRO B 1 62 ? -4.087 -11.88 1.812 1 98.12 62 PRO B N 1
ATOM 1540 C CA . PRO B 1 62 ? -4.715 -13.128 2.252 1 98.12 62 PRO B CA 1
ATOM 1541 C C . PRO B 1 62 ? -5.152 -14.012 1.086 1 98.12 62 PRO B C 1
ATOM 1543 O O . PRO B 1 62 ? -5.624 -13.504 0.065 1 98.12 62 PRO B O 1
ATOM 1546 N N . LEU B 1 63 ? -5.057 -15.271 1.288 1 98.31 63 LEU B N 1
ATOM 1547 C CA . LEU B 1 63 ? -5.531 -16.216 0.284 1 98.31 63 LEU B CA 1
ATOM 1548 C C . LEU B 1 63 ? -6.971 -16.632 0.565 1 98.31 63 LEU B C 1
ATOM 1550 O O . LEU B 1 63 ? -7.401 -16.652 1.72 1 98.31 63 LEU B O 1
ATOM 1554 N N . ASP B 1 64 ? -7.685 -16.981 -0.457 1 97.63 64 ASP B N 1
ATOM 1555 C CA . ASP B 1 64 ? -9.118 -17.246 -0.373 1 97.63 64 ASP B CA 1
ATOM 1556 C C . ASP B 1 64 ? -9.389 -18.583 0.313 1 97.63 64 ASP B C 1
ATOM 1558 O O . ASP B 1 64 ? -9.273 -19.641 -0.31 1 97.63 64 ASP B O 1
ATOM 1562 N N . PRO B 1 65 ? -9.892 -18.577 1.494 1 94.25 65 PRO B N 1
ATOM 1563 C CA . PRO B 1 65 ? -10.106 -19.838 2.207 1 94.25 65 PRO B CA 1
ATOM 1564 C C . PRO B 1 65 ? -11.319 -20.609 1.691 1 94.25 65 PRO B C 1
ATOM 1566 O O . PRO B 1 65 ? -11.499 -21.782 2.029 1 94.25 65 PRO B O 1
ATOM 1569 N N . TYR B 1 66 ? -12.096 -19.995 0.878 1 94.21 66 TYR B N 1
ATOM 1570 C CA . TYR B 1 66 ? -13.342 -20.611 0.438 1 94.21 66 TYR B CA 1
ATOM 1571 C C . TYR B 1 66 ? -13.184 -21.236 -0.943 1 94.21 66 TYR B C 1
ATOM 1573 O O . TYR B 1 66 ? -14.098 -21.899 -1.44 1 94.21 66 TYR B O 1
ATOM 1581 N N . ALA B 1 67 ? -12.122 -20.961 -1.57 1 94.69 67 ALA B N 1
ATOM 1582 C CA . ALA B 1 67 ? -11.872 -21.502 -2.903 1 94.69 67 ALA B CA 1
ATOM 1583 C C . ALA B 1 67 ? -11.369 -22.941 -2.826 1 94.69 67 ALA B C 1
ATOM 1585 O O . ALA B 1 67 ? -10.778 -23.346 -1.822 1 94.69 67 ALA B O 1
ATOM 1586 N N . GLY B 1 68 ? -11.624 -23.671 -3.835 1 95.45 68 GLY B N 1
ATOM 1587 C CA . GLY B 1 68 ? -11.11 -25.028 -3.92 1 95.45 68 GLY B CA 1
ATOM 1588 C C . GLY B 1 68 ? -9.596 -25.097 -3.876 1 95.45 68 GLY B C 1
ATOM 1589 O O . GLY B 1 68 ? -9.027 -26.109 -3.46 1 95.45 68 GLY B O 1
ATOM 1590 N N . HIS B 1 69 ? -9.026 -24.05 -4.342 1 97.58 69 HIS B N 1
ATOM 1591 C CA . HIS B 1 69 ? -7.582 -23.871 -4.247 1 97.58 69 HIS B CA 1
ATOM 1592 C C . HIS B 1 69 ? -7.217 -22.395 -4.125 1 97.58 69 HIS B C 1
ATOM 1594 O O . HIS B 1 69 ? -7.95 -21.528 -4.607 1 97.58 69 HIS B O 1
ATOM 1600 N N . GLN B 1 70 ? -6.112 -22.104 -3.53 1 98.31 70 GLN B N 1
ATOM 1601 C CA . GLN B 1 70 ? -5.656 -20.746 -3.254 1 98.31 70 GLN B CA 1
ATOM 1602 C C . GLN B 1 70 ? -4.59 -20.309 -4.255 1 98.31 70 GLN B C 1
ATOM 1604 O O . GLN B 1 70 ? -4.34 -19.114 -4.423 1 98.31 70 GLN B O 1
ATOM 1609 N N . ALA B 1 71 ? -3.957 -21.335 -4.888 1 98.69 71 ALA B N 1
ATOM 1610 C CA . ALA B 1 71 ? -2.943 -21.098 -5.912 1 98.69 71 ALA B CA 1
ATOM 1611 C C . ALA B 1 71 ? -3.024 -22.148 -7.016 1 98.69 71 ALA B C 1
ATOM 1613 O O . ALA B 1 71 ? -3.618 -23.212 -6.828 1 98.69 71 ALA B O 1
ATOM 1614 N N . ALA B 1 72 ? -2.427 -21.794 -8.139 1 98.61 72 ALA B N 1
ATOM 1615 C CA . ALA B 1 72 ? -2.409 -22.743 -9.25 1 98.61 72 ALA B CA 1
ATOM 1616 C C . ALA B 1 72 ? -1.107 -22.637 -10.04 1 98.61 72 ALA B C 1
ATOM 1618 O O . ALA B 1 72 ? -0.552 -21.546 -10.191 1 98.61 72 ALA 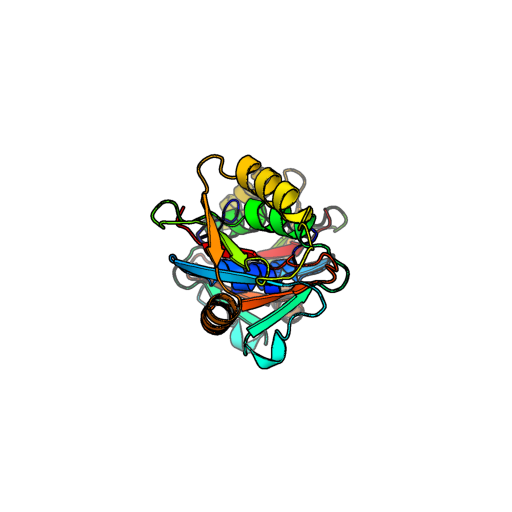B O 1
ATOM 1619 N N . LEU B 1 73 ? -0.704 -23.763 -10.498 1 98.48 73 LEU B N 1
ATOM 1620 C CA . LEU B 1 73 ? 0.484 -23.892 -11.336 1 98.48 73 LEU B CA 1
ATOM 1621 C C . LEU B 1 73 ? 0.137 -24.535 -12.674 1 98.48 73 LEU B C 1
ATOM 1623 O O . LEU B 1 73 ? -0.84 -25.28 -12.775 1 98.48 73 LEU B O 1
ATOM 1627 N N . MET B 1 74 ? 0.922 -24.195 -13.637 1 97.15 74 MET B N 1
ATOM 1628 C CA . MET B 1 74 ? 0.774 -24.867 -14.924 1 97.15 74 MET B CA 1
ATOM 1629 C C . MET B 1 74 ? 1.449 -26.235 -14.905 1 97.15 74 MET B C 1
ATOM 1631 O O . MET B 1 74 ? 2.648 -26.336 -14.64 1 97.15 74 MET B O 1
ATOM 1635 N N . SER B 1 75 ? 0.714 -27.229 -15.254 1 96.69 75 SER B N 1
ATOM 1636 C CA . SER B 1 75 ? 1.25 -28.586 -15.284 1 96.69 75 SER B CA 1
ATOM 1637 C C . SER B 1 75 ? 2.338 -28.727 -16.343 1 96.69 75 SER B C 1
ATOM 1639 O O . SER B 1 75 ? 2.299 -28.054 -17.375 1 96.69 75 SER B O 1
ATOM 1641 N N . VAL B 1 76 ? 3.229 -29.631 -16.018 1 96.56 76 VAL B N 1
ATOM 1642 C CA . VAL B 1 76 ? 4.231 -29.986 -17.018 1 96.56 76 VAL B CA 1
ATOM 1643 C C . VAL B 1 76 ? 3.545 -30.559 -18.256 1 96.56 76 VAL B C 1
ATOM 1645 O O . VAL B 1 76 ? 2.664 -31.415 -18.145 1 96.56 76 VAL B O 1
ATOM 1648 N N . VAL B 1 77 ? 3.908 -30.062 -19.383 1 93.32 77 VAL B N 1
ATOM 1649 C CA . VAL B 1 77 ? 3.33 -30.534 -20.637 1 93.32 77 VAL B CA 1
ATOM 1650 C C . VAL B 1 77 ?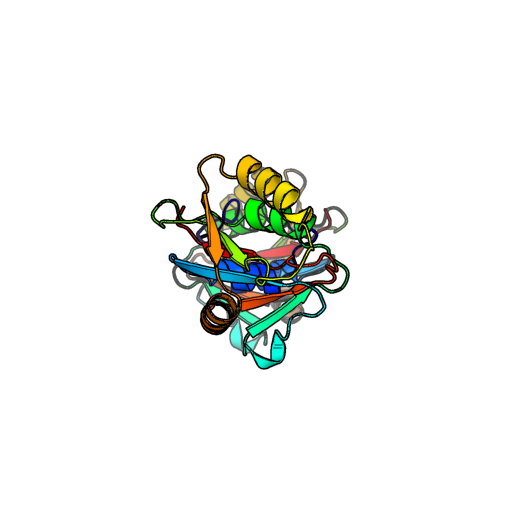 3.661 -32.012 -20.835 1 93.32 77 VAL B C 1
ATOM 1652 O O . VAL B 1 77 ? 4.804 -32.43 -20.637 1 93.32 77 VAL B O 1
ATOM 1655 N N . PRO B 1 78 ? 2.658 -32.796 -21.195 1 92.82 78 PRO B N 1
ATOM 1656 C CA . PRO B 1 78 ? 2.949 -34.21 -21.442 1 92.82 78 PRO B CA 1
ATOM 1657 C C . PRO B 1 78 ? 4.131 -34.413 -22.388 1 92.82 78 PRO B C 1
ATOM 1659 O O . PRO B 1 78 ? 4.192 -33.786 -23.449 1 92.82 78 PRO B O 1
ATOM 1662 N N . GLY B 1 79 ? 5.07 -35.249 -21.953 1 93.45 79 GLY B N 1
ATOM 1663 C CA . GLY B 1 79 ? 6.242 -35.529 -22.767 1 93.45 79 GLY B CA 1
ATOM 1664 C C . GLY B 1 79 ? 7.471 -34.754 -22.33 1 93.45 79 GLY B C 1
ATOM 1665 O O . GLY B 1 79 ? 8.597 -35.126 -22.666 1 93.45 79 GLY B O 1
ATOM 1666 N N . ASP B 1 80 ? 7.224 -33.597 -21.706 1 93.34 80 ASP B N 1
ATOM 1667 C CA . ASP B 1 80 ? 8.336 -32.831 -21.151 1 93.34 80 ASP B CA 1
ATOM 1668 C C . ASP B 1 80 ? 8.953 -33.548 -19.953 1 93.34 80 ASP B C 1
ATOM 1670 O O . ASP B 1 80 ? 8.235 -34.04 -19.079 1 93.34 80 ASP B O 1
ATOM 1674 N N . LYS B 1 81 ? 10.243 -33.716 -19.85 1 94.41 81 LYS B N 1
ATOM 1675 C CA . LYS B 1 81 ? 10.938 -34.464 -18.807 1 94.41 81 LYS B CA 1
ATOM 1676 C C . LYS B 1 81 ? 11.36 -33.548 -17.662 1 94.41 81 LYS B C 1
ATOM 1678 O O . LYS B 1 81 ? 11.928 -34.007 -16.669 1 94.41 81 LYS B O 1
ATOM 1683 N N . VAL B 1 82 ? 10.977 -32.344 -17.793 1 93.91 82 VAL B N 1
ATOM 1684 C CA . VAL B 1 82 ? 11.38 -31.362 -16.792 1 93.91 82 VAL B CA 1
ATOM 1685 C C . VAL B 1 82 ? 10.673 -31.65 -15.47 1 93.91 82 VAL B C 1
ATOM 1687 O O . VAL B 1 82 ? 9.481 -31.966 -15.452 1 93.91 82 VAL B O 1
ATOM 1690 N N . VAL B 1 83 ? 11.406 -31.639 -14.342 1 94.06 83 VAL B N 1
ATOM 1691 C CA . VAL B 1 83 ? 10.857 -31.647 -12.99 1 94.06 83 VAL B CA 1
ATOM 1692 C C . VAL B 1 83 ? 10.962 -30.251 -12.381 1 94.06 83 VAL B C 1
ATOM 1694 O O . VAL B 1 83 ? 12.053 -29.805 -12.019 1 94.06 83 VAL B O 1
ATOM 1697 N N . PRO B 1 84 ? 9.871 -29.545 -12.284 1 95.98 84 PRO B N 1
ATOM 1698 C CA . PRO B 1 84 ? 9.926 -28.175 -11.771 1 95.98 84 PRO B CA 1
ATOM 1699 C C . PRO B 1 84 ? 10.266 -28.115 -10.283 1 95.98 84 PRO B C 1
ATOM 1701 O O . PRO B 1 84 ? 9.372 -28.203 -9.438 1 95.98 84 PRO B O 1
ATOM 1704 N N . THR B 1 85 ? 11.441 -27.917 -9.901 1 95.64 85 THR B N 1
ATOM 1705 C CA . THR B 1 85 ? 11.914 -27.916 -8.521 1 95.64 85 THR B CA 1
ATOM 1706 C C . THR B 1 85 ? 11.413 -26.68 -7.779 1 95.64 85 THR B C 1
ATOM 1708 O O . THR B 1 85 ? 11.289 -26.695 -6.552 1 95.64 85 THR B O 1
ATOM 1711 N N . ILE B 1 86 ? 11.053 -25.706 -8.52 1 98.06 86 ILE B N 1
ATOM 1712 C CA . ILE B 1 86 ? 10.627 -24.452 -7.907 1 98.06 86 ILE B CA 1
ATOM 1713 C C . ILE B 1 86 ? 9.279 -24.647 -7.218 1 98.06 86 ILE B C 1
ATOM 1715 O O . ILE B 1 86 ? 8.902 -23.861 -6.345 1 98.06 86 ILE B O 1
ATOM 1719 N N . TRP B 1 87 ? 8.527 -25.682 -7.591 1 98.28 87 TRP B N 1
ATOM 1720 C CA . TRP B 1 87 ? 7.221 -25.951 -6.999 1 98.28 87 TRP B CA 1
ATOM 1721 C C . TRP B 1 87 ? 7.348 -26.237 -5.506 1 98.28 87 TRP B C 1
ATOM 1723 O O . TRP B 1 87 ? 6.497 -25.825 -4.714 1 98.28 87 TRP B O 1
ATOM 1733 N N . ASP B 1 88 ? 8.398 -26.926 -5.153 1 98.06 88 ASP B N 1
ATOM 1734 C CA . ASP B 1 88 ? 8.627 -27.21 -3.739 1 98.06 88 ASP B CA 1
ATOM 1735 C C . ASP B 1 88 ? 8.853 -25.923 -2.95 1 98.06 88 ASP B C 1
ATOM 1737 O O . ASP B 1 88 ? 8.341 -25.772 -1.839 1 98.06 88 ASP B O 1
ATOM 1741 N N . THR B 1 89 ? 9.584 -25.05 -3.574 1 98.59 89 THR B N 1
ATOM 1742 C CA . THR B 1 89 ? 9.829 -23.761 -2.938 1 98.59 89 THR B CA 1
ATOM 1743 C C . THR B 1 89 ? 8.525 -22.987 -2.765 1 98.59 89 THR B C 1
ATOM 1745 O O . THR B 1 89 ? 8.275 -22.41 -1.704 1 98.59 89 THR B O 1
ATOM 1748 N N . TYR B 1 90 ? 7.683 -23.016 -3.811 1 98.77 90 TYR B N 1
ATOM 1749 C CA . TYR B 1 90 ? 6.39 -22.346 -3.719 1 9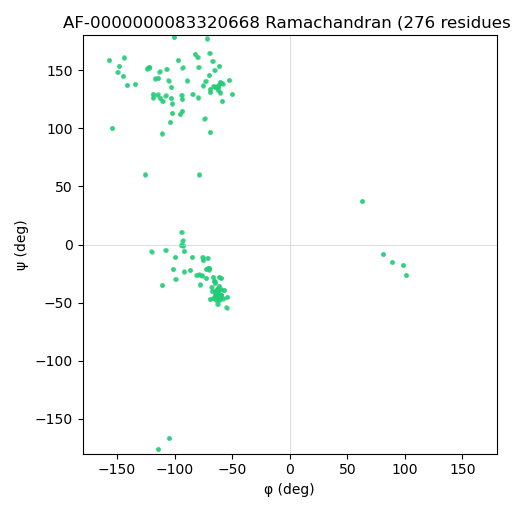8.77 90 TYR B CA 1
ATOM 1750 C C . TYR B 1 90 ? 5.547 -22.938 -2.596 1 98.77 90 TYR B C 1
ATOM 1752 O O . TYR B 1 90 ? 4.947 -22.202 -1.808 1 98.77 90 TYR B O 1
ATOM 1760 N N . ARG B 1 91 ? 5.536 -24.236 -2.537 1 98.34 91 ARG B N 1
ATOM 1761 C CA . ARG B 1 91 ? 4.764 -24.921 -1.506 1 98.34 91 ARG B CA 1
ATOM 1762 C C . ARG B 1 91 ? 5.231 -24.515 -0.112 1 98.34 91 ARG B C 1
ATOM 1764 O O . ARG B 1 91 ? 4.412 -24.257 0.772 1 98.34 91 ARG B O 1
ATOM 1771 N N . GLU B 1 92 ? 6.452 -24.447 0.062 1 98.68 92 GLU B N 1
ATOM 1772 C CA . GLU B 1 92 ? 7.026 -24.071 1.351 1 98.68 92 GLU B CA 1
ATOM 1773 C C . GLU B 1 92 ? 6.655 -22.639 1.724 1 98.68 92 GLU B C 1
ATOM 1775 O O . GLU B 1 92 ? 6.243 -22.373 2.855 1 98.68 92 GLU B O 1
ATOM 1780 N N . VAL B 1 93 ? 6.815 -21.721 0.78 1 98.81 93 VAL B N 1
ATOM 1781 C CA . VAL B 1 93 ? 6.512 -20.316 1.031 1 98.81 93 VAL B CA 1
ATOM 1782 C C . VAL B 1 93 ? 5.032 -20.16 1.377 1 98.81 93 VAL B C 1
ATOM 1784 O O . VAL B 1 93 ? 4.686 -19.521 2.373 1 98.81 93 VAL B O 1
ATOM 1787 N N . ILE B 1 94 ? 4.167 -20.794 0.562 1 98.74 94 ILE B N 1
ATOM 1788 C CA . ILE B 1 94 ? 2.727 -20.668 0.753 1 98.74 94 ILE B CA 1
ATOM 1789 C C . ILE B 1 94 ? 2.331 -21.26 2.103 1 98.74 94 ILE B C 1
ATOM 1791 O O . ILE B 1 94 ? 1.537 -20.668 2.839 1 98.74 94 ILE B O 1
ATOM 1795 N N . ALA B 1 95 ? 2.927 -22.353 2.483 1 98.25 95 ALA B N 1
ATOM 1796 C CA . ALA B 1 95 ? 2.593 -23.039 3.729 1 98.25 95 ALA B CA 1
ATOM 1797 C C . ALA B 1 95 ? 2.958 -22.185 4.94 1 98.25 95 ALA B C 1
ATOM 1799 O O . ALA B 1 95 ? 2.275 -22.229 5.966 1 98.25 95 ALA B O 1
ATOM 1800 N N . ARG B 1 96 ? 3.984 -21.376 4.847 1 98.31 96 ARG B N 1
ATOM 1801 C CA . ARG B 1 96 ? 4.403 -20.502 5.938 1 98.31 96 ARG B CA 1
ATOM 1802 C C . ARG B 1 96 ? 3.357 -19.426 6.209 1 98.31 96 ARG B C 1
ATOM 1804 O O . ARG B 1 96 ? 3.226 -18.952 7.339 1 98.31 96 ARG B O 1
ATOM 1811 N N . HIS B 1 97 ? 2.66 -19.106 5.181 1 98.25 97 HIS B N 1
ATOM 1812 C CA . HIS B 1 97 ? 1.678 -18.038 5.33 1 98.25 97 HIS B CA 1
ATOM 1813 C C . HIS B 1 97 ? 0.278 -18.604 5.546 1 98.25 97 HIS B C 1
ATOM 1815 O O . HIS B 1 97 ? -0.561 -17.967 6.187 1 98.25 97 HIS B O 1
ATOM 1821 N N . ASP B 1 98 ? 0.075 -19.775 4.974 1 97.49 98 ASP B N 1
ATOM 1822 C CA . ASP B 1 98 ? -1.2 -20.478 5.066 1 97.49 98 ASP B CA 1
ATOM 1823 C C . ASP B 1 98 ? -1.009 -21.986 4.911 1 97.49 98 ASP B C 1
ATOM 1825 O O . ASP B 1 98 ? -1.014 -22.506 3.794 1 97.49 98 ASP B O 1
ATOM 1829 N N . ALA B 1 99 ? -0.994 -22.672 5.941 1 96.57 99 ALA B N 1
ATOM 1830 C CA . ALA B 1 99 ? -0.692 -24.1 5.961 1 96.57 99 ALA B CA 1
ATOM 1831 C C . ALA B 1 99 ? -1.814 -24.907 5.314 1 96.57 99 ALA B C 1
ATOM 1833 O O . ALA B 1 99 ? -1.604 -26.047 4.892 1 96.57 99 ALA B O 1
ATOM 1834 N N . SER B 1 100 ? -2.97 -24.32 5.265 1 97.12 100 SER B N 1
ATOM 1835 C CA . SER B 1 100 ? -4.12 -25.044 4.733 1 97.12 100 SER B CA 1
ATOM 1836 C C . SER B 1 100 ? -4.28 -24.803 3.236 1 97.12 100 SER B C 1
ATOM 1838 O O . SER B 1 100 ? -5.145 -25.403 2.595 1 97.12 100 SER B O 1
ATOM 1840 N N . ALA B 1 101 ? -3.496 -23.931 2.643 1 97.98 101 ALA B N 1
ATOM 1841 C CA . ALA B 1 101 ? -3.638 -23.553 1.239 1 97.98 101 ALA B CA 1
ATOM 1842 C C . ALA B 1 101 ? -3.412 -24.751 0.323 1 97.98 101 ALA B C 1
ATOM 1844 O O . ALA B 1 101 ? -2.491 -25.542 0.54 1 97.98 101 ALA B O 1
ATOM 1845 N N . GLN B 1 102 ? -4.235 -24.859 -0.62 1 97.99 102 GLN B N 1
ATOM 1846 C CA . GLN B 1 102 ? -4.127 -25.889 -1.648 1 97.99 102 GLN B CA 1
ATOM 1847 C C . GLN B 1 102 ? -3.641 -25.298 -2.969 1 97.99 102 GLN B C 1
ATOM 1849 O O . GLN B 1 102 ? -4.046 -24.198 -3.349 1 97.99 102 GLN B O 1
ATOM 1854 N N . ILE B 1 103 ? -2.799 -26.089 -3.617 1 98.29 103 ILE B N 1
ATOM 1855 C CA . ILE B 1 103 ? -2.27 -25.681 -4.914 1 98.29 103 ILE B CA 1
ATOM 1856 C C . ILE B 1 103 ? -2.81 -26.601 -6.006 1 98.29 103 ILE B C 1
ATOM 1858 O O . ILE B 1 103 ? -2.714 -27.826 -5.898 1 98.29 103 ILE B O 1
ATOM 1862 N N . ALA B 1 104 ? -3.378 -26.02 -6.987 1 98.09 104 ALA B N 1
ATOM 1863 C CA . ALA B 1 104 ? -3.891 -26.783 -8.122 1 98.09 104 ALA B CA 1
ATOM 1864 C C . ALA B 1 104 ? -2.888 -26.795 -9.272 1 98.09 104 ALA B C 1
ATOM 1866 O O . ALA B 1 104 ? -2.017 -25.926 -9.354 1 98.09 104 ALA B O 1
ATOM 1867 N N . PHE B 1 105 ? -3.08 -27.797 -10.107 1 97.78 105 PHE B N 1
ATOM 1868 C CA . PHE B 1 105 ? -2.316 -27.905 -11.345 1 97.78 105 PHE B CA 1
ATOM 1869 C C . PHE B 1 105 ? -3.239 -27.854 -12.557 1 97.78 105 PHE B C 1
ATOM 1871 O O . PHE B 1 105 ? -4.25 -28.559 -12.604 1 97.78 105 PHE B O 1
ATOM 1878 N N . GLU B 1 106 ? -2.84 -26.98 -13.448 1 96.94 106 GLU B N 1
ATOM 1879 C CA . GLU B 1 106 ? -3.68 -26.786 -14.626 1 96.94 106 GLU B CA 1
ATOM 1880 C C . GLU B 1 106 ? -2.89 -27.019 -15.911 1 96.94 106 GLU B C 1
ATOM 1882 O O . GLU B 1 106 ? -1.688 -26.749 -15.965 1 96.94 106 GLU B O 1
ATOM 1887 N N . GLU B 1 107 ? -3.681 -27.451 -16.912 1 96.36 107 GLU B N 1
ATOM 1888 C CA . GLU B 1 107 ? -3.079 -27.57 -18.236 1 96.36 107 GLU B CA 1
ATOM 1889 C C . GLU B 1 107 ? -2.712 -26.201 -18.802 1 96.36 107 GLU B C 1
ATOM 1891 O O . GLU B 1 107 ? -3.297 -25.187 -18.415 1 96.36 107 GLU B O 1
ATOM 1896 N N . ARG B 1 108 ? -1.763 -26.244 -19.762 1 94.9 108 ARG B N 1
ATOM 1897 C CA . ARG B 1 108 ? -1.143 -25.03 -20.283 1 94.9 108 ARG B CA 1
ATOM 1898 C C . ARG B 1 108 ? -2.196 -24.055 -20.8 1 94.9 108 ARG B C 1
ATOM 1900 O O . ARG B 1 108 ? -2.227 -22.893 -20.391 1 94.9 108 ARG B O 1
ATOM 1907 N N . PHE B 1 109 ? -3.073 -24.411 -21.663 1 94.55 109 PHE B N 1
ATOM 1908 C CA . PHE B 1 109 ? -4.038 -23.516 -22.29 1 94.55 109 PHE B CA 1
ATOM 1909 C C . PHE B 1 109 ? -5.06 -23.023 -21.272 1 94.55 109 PHE B C 1
ATOM 1911 O O . PHE B 1 109 ? -5.486 -21.867 -21.322 1 94.55 109 PHE B O 1
ATOM 1918 N N . ALA B 1 110 ? -5.436 -23.886 -20.363 1 96.6 110 ALA B N 1
ATOM 1919 C CA . ALA B 1 110 ? -6.328 -23.478 -19.281 1 96.6 110 ALA B CA 1
ATOM 1920 C C . ALA B 1 110 ? -5.672 -22.42 -18.399 1 96.6 110 ALA B C 1
ATOM 1922 O O . ALA B 1 110 ? -6.324 -21.46 -17.981 1 96.6 110 ALA B O 1
ATOM 1923 N N . PHE B 1 111 ? -4.439 -22.609 -18.195 1 97.06 111 PHE B N 1
ATOM 1924 C CA . PHE B 1 111 ? -3.696 -21.643 -17.394 1 97.06 111 PHE B CA 1
ATOM 1925 C C . PHE B 1 111 ? -3.652 -20.286 -18.086 1 97.06 111 PHE B C 1
ATOM 1927 O O . PHE B 1 111 ? -3.869 -19.252 -17.45 1 97.06 111 PHE B O 1
ATOM 1934 N N . TYR B 1 112 ? -3.399 -20.263 -19.398 1 96.58 112 TYR B N 1
ATOM 1935 C CA . TYR B 1 112 ? -3.354 -19.025 -20.168 1 96.58 112 TYR B CA 1
ATOM 1936 C C . TYR B 1 112 ? -4.708 -18.326 -20.158 1 96.58 112 TYR B C 1
ATOM 1938 O O . TYR B 1 112 ? -4.78 -17.099 -20.057 1 96.58 112 TYR B O 1
ATOM 1946 N N . GLU B 1 113 ? -5.749 -19.074 -20.267 1 96.62 113 GLU B N 1
ATOM 1947 C CA . GLU B 1 113 ? -7.091 -18.5 -20.229 1 96.62 113 GLU B CA 1
ATOM 1948 C C . GLU B 1 113 ? -7.377 -17.852 -18.877 1 96.62 113 GLU B C 1
ATOM 1950 O O . GLU B 1 113 ? -7.923 -16.749 -18.815 1 96.62 113 GLU B O 1
ATOM 1955 N N . ARG B 1 114 ? -7.03 -18.499 -17.905 1 96.22 114 ARG B N 1
ATOM 1956 C CA . ARG B 1 114 ? -7.208 -17.951 -16.564 1 96.22 114 ARG B CA 1
ATOM 1957 C C . ARG B 1 114 ? -6.362 -16.698 -16.367 1 96.22 114 ARG B C 1
ATOM 1959 O O . ARG B 1 114 ? -6.817 -15.723 -15.766 1 96.22 114 ARG B O 1
ATOM 1966 N N . ALA B 1 115 ? -5.138 -16.734 -16.892 1 97.24 115 ALA B N 1
ATOM 1967 C CA . ALA B 1 115 ? -4.252 -15.576 -16.809 1 97.24 115 ALA B CA 1
ATOM 1968 C C . ALA B 1 115 ? -4.858 -14.37 -17.52 1 97.24 115 ALA B C 1
ATOM 1970 O O . ALA B 1 115 ? -4.764 -13.242 -17.032 1 97.24 115 ALA B O 1
ATOM 1971 N N . ARG B 1 116 ? -5.539 -14.6 -18.581 1 97.19 116 ARG B N 1
ATOM 1972 C CA . ARG B 1 116 ? -6.188 -13.531 -19.333 1 97.19 116 ARG B CA 1
ATOM 1973 C C . ARG B 1 116 ? -7.29 -12.872 -18.509 1 97.19 116 ARG B C 1
ATOM 1975 O O . ARG B 1 116 ? -7.559 -11.679 -18.664 1 97.19 116 ARG B O 1
ATOM 1982 N N . GLY B 1 117 ? -7.864 -13.662 -17.689 1 97.63 117 GLY B N 1
ATOM 1983 C CA . GLY B 1 117 ? -8.972 -13.168 -16.887 1 97.63 117 GLY B CA 1
ATOM 1984 C C . GLY B 1 117 ? -8.544 -12.679 -15.516 1 97.63 117 GLY B C 1
ATOM 1985 O O . GLY B 1 117 ? -9.373 -12.216 -14.73 1 97.63 117 GLY B O 1
ATOM 1986 N N . ALA B 1 118 ? -7.279 -12.763 -15.214 1 98.4 118 ALA B N 1
ATOM 1987 C CA . ALA B 1 118 ? -6.773 -12.336 -13.912 1 98.4 118 ALA B CA 1
ATOM 1988 C C . ALA B 1 118 ? -6.846 -10.819 -13.766 1 98.4 118 ALA B C 1
ATOM 1990 O O . ALA B 1 118 ? -7.076 -10.105 -14.745 1 98.4 118 ALA B O 1
ATOM 1991 N N . TYR B 1 119 ? -6.717 -10.339 -12.559 1 98.73 119 TYR B N 1
ATOM 1992 C CA . TYR B 1 119 ? -6.725 -8.902 -12.31 1 98.73 119 TYR B CA 1
ATOM 1993 C C . TYR B 1 119 ? -5.488 -8.239 -12.903 1 98.73 119 TYR B C 1
ATOM 1995 O O . TYR B 1 119 ? -5.566 -7.132 -13.44 1 98.73 119 TYR B O 1
ATOM 2003 N N . ALA B 1 120 ? -4.317 -8.96 -12.75 1 98.83 120 ALA B N 1
ATOM 2004 C CA . ALA B 1 120 ? -3.045 -8.483 -13.288 1 98.83 120 ALA B CA 1
ATOM 2005 C C . ALA B 1 120 ? -2.069 -9.638 -13.494 1 98.83 120 ALA B C 1
ATOM 2007 O O . ALA B 1 120 ? -2.232 -10.709 -12.905 1 98.83 120 ALA B O 1
ATOM 2008 N N . ILE B 1 121 ? -1.133 -9.362 -14.335 1 98.84 121 ILE B N 1
ATOM 2009 C CA . ILE B 1 121 ? 0.02 -10.243 -14.482 1 98.84 121 ILE B CA 1
ATOM 2010 C C . ILE B 1 121 ? 1.287 -9.513 -14.043 1 98.84 121 ILE B C 1
ATOM 2012 O O . ILE B 1 121 ? 1.558 -8.398 -14.495 1 98.84 121 ILE B O 1
ATOM 2016 N N . VAL B 1 122 ? 2.045 -10.116 -13.192 1 98.89 122 VAL B N 1
ATOM 2017 C CA . VAL B 1 122 ? 3.336 -9.6 -12.751 1 98.89 122 VAL B CA 1
ATOM 2018 C C . VAL B 1 122 ? 4.462 -10.347 -13.464 1 98.89 122 VAL B C 1
ATOM 2020 O O . VAL B 1 122 ? 4.677 -11.536 -13.221 1 98.89 122 VAL B O 1
ATOM 2023 N N . VAL B 1 123 ? 5.163 -9.638 -14.285 1 98.62 123 VAL B N 1
ATOM 2024 C CA . VAL B 1 123 ? 6.272 -10.269 -14.991 1 98.62 123 VAL B CA 1
ATOM 2025 C C . VAL B 1 123 ? 7.57 -10.051 -14.216 1 98.62 123 VAL B C 1
ATOM 2027 O O . VAL B 1 123 ? 7.922 -8.915 -13.891 1 98.62 123 VAL B O 1
ATOM 2030 N N . THR B 1 124 ? 8.206 -11.184 -13.948 1 98.64 124 THR B N 1
ATOM 2031 C CA . THR B 1 124 ? 9.393 -11.14 -13.101 1 98.64 124 THR B CA 1
ATOM 2032 C C . THR B 1 124 ? 10.634 -11.549 -13.889 1 98.64 124 THR B C 1
ATOM 2034 O O . THR B 1 124 ? 10.592 -11.646 -15.117 1 98.64 124 THR B O 1
ATOM 2037 N N . GLY B 1 125 ? 11.779 -11.623 -13.166 1 98 125 GLY B N 1
ATOM 2038 C CA . GLY B 1 125 ? 13.01 -12.114 -13.764 1 98 125 GLY B CA 1
ATOM 2039 C C . GLY B 1 125 ? 13.231 -13.599 -13.54 1 98 125 GLY B C 1
ATOM 2040 O O . GLY B 1 125 ? 14.333 -14.107 -13.76 1 98 125 GLY B O 1
ATOM 2041 N N . GLU B 1 126 ? 12.221 -14.314 -13.048 1 98.14 126 GLU B N 1
ATOM 2042 C CA . GLU B 1 126 ? 12.33 -15.747 -12.787 1 98.14 126 GLU B CA 1
ATOM 2043 C C . GLU B 1 126 ? 12.64 -16.519 -14.066 1 98.14 126 GLU B C 1
ATOM 2045 O O . GLU B 1 126 ? 12.066 -16.238 -15.121 1 98.14 126 GLU B O 1
ATOM 2050 N N . GLU B 1 127 ? 13.547 -17.527 -13.885 1 96.79 127 GLU B N 1
ATOM 2051 C CA . GLU B 1 127 ? 13.948 -18.272 -15.075 1 96.79 127 GLU B CA 1
ATOM 2052 C C . GLU B 1 127 ? 13.607 -19.753 -14.941 1 96.79 127 GLU B C 1
ATOM 2054 O O . GLU B 1 127 ? 13.747 -20.517 -15.898 1 96.79 127 GLU B O 1
ATOM 2059 N N . ALA B 1 128 ? 13.146 -20.126 -13.779 1 96.6 128 ALA B N 1
ATOM 2060 C CA . ALA B 1 128 ? 12.813 -21.534 -13.579 1 96.6 128 ALA B CA 1
ATOM 2061 C C . ALA B 1 128 ? 11.701 -21.975 -14.528 1 96.6 128 ALA B C 1
ATOM 2063 O O . ALA B 1 128 ? 10.727 -21.247 -14.733 1 96.6 128 ALA B O 1
ATOM 2064 N N . LEU B 1 129 ? 11.869 -23.115 -15.101 1 95.09 129 LEU B N 1
ATOM 2065 C CA . LEU B 1 129 ? 10.832 -23.679 -15.957 1 95.09 129 LEU B CA 1
ATOM 2066 C C . LEU B 1 129 ? 9.585 -24.02 -15.148 1 95.09 129 LEU B C 1
ATOM 2068 O O . LEU B 1 129 ? 9.686 -24.538 -14.033 1 95.09 129 LEU B O 1
ATOM 2072 N N . TYR B 1 130 ? 8.366 -23.668 -15.701 1 96.69 130 TYR B N 1
ATOM 2073 C CA . TYR B 1 130 ? 7.086 -23.916 -15.048 1 96.69 130 TYR B CA 1
ATOM 2074 C C . TYR B 1 130 ? 6.988 -23.152 -13.733 1 96.69 130 TYR B C 1
ATOM 2076 O O . TYR B 1 130 ? 6.462 -23.67 -12.745 1 96.69 130 TYR B O 1
ATOM 2084 N N . GLY B 1 131 ? 7.557 -21.929 -13.789 1 97.08 131 GLY B N 1
ATOM 2085 C CA . GLY B 1 131 ? 7.649 -21.159 -12.558 1 97.08 131 GLY B CA 1
ATOM 2086 C C . GLY B 1 131 ? 6.47 -20.229 -12.347 1 97.08 131 GLY B C 1
ATOM 2087 O O . GLY B 1 131 ? 6.387 -19.547 -11.323 1 97.08 131 GLY B O 1
ATOM 2088 N N . ASN B 1 132 ? 5.518 -20.208 -13.303 1 98.32 132 ASN B N 1
ATOM 2089 C CA . ASN B 1 132 ? 4.376 -19.311 -13.162 1 98.32 132 ASN B CA 1
ATOM 2090 C C . ASN B 1 132 ? 3.406 -19.803 -12.092 1 98.32 132 ASN B C 1
ATOM 2092 O O . ASN B 1 132 ? 3.152 -21.004 -11.982 1 98.32 132 ASN B O 1
ATOM 2096 N N . ILE B 1 133 ? 2.88 -18.839 -11.328 1 98.79 133 ILE B N 1
ATOM 2097 C CA . ILE B 1 133 ? 1.935 -19.225 -10.286 1 98.79 133 ILE B CA 1
ATOM 2098 C C . ILE B 1 133 ? 0.808 -18.196 -10.205 1 98.79 133 ILE B C 1
ATOM 2100 O O . ILE B 1 133 ? 1.048 -16.993 -10.332 1 98.79 133 ILE B O 1
ATOM 2104 N N . LEU B 1 134 ? -0.391 -18.649 -10.065 1 98.66 134 LEU B N 1
ATOM 2105 C CA . LEU B 1 134 ? -1.582 -17.83 -9.87 1 98.66 134 LEU B CA 1
ATOM 2106 C C . LEU B 1 134 ? -2.024 -17.853 -8.41 1 98.66 134 LEU B C 1
ATOM 2108 O O . LEU B 1 134 ? -2.032 -18.91 -7.776 1 98.66 134 LEU B O 1
ATOM 2112 N N . LEU B 1 135 ? -2.368 -16.703 -7.864 1 98.83 135 LEU B N 1
ATOM 2113 C CA . LEU B 1 135 ? -2.882 -16.578 -6.505 1 98.83 135 LEU B CA 1
ATOM 2114 C C . LEU B 1 135 ? -4.305 -16.03 -6.51 1 98.83 135 LEU B C 1
ATOM 2116 O O . LEU B 1 135 ? -4.624 -15.129 -7.289 1 98.83 135 LEU B O 1
ATOM 2120 N N . LYS B 1 136 ? -5.087 -16.512 -5.627 1 98.68 136 LYS B N 1
ATOM 2121 C CA . LYS B 1 136 ? -6.455 -16.029 -5.469 1 98.68 136 LYS B CA 1
ATOM 2122 C C . LYS B 1 136 ? -6.619 -15.258 -4.162 1 98.68 136 LYS B C 1
ATOM 2124 O O . LYS B 1 136 ? -6.387 -15.803 -3.081 1 98.68 136 LYS B O 1
ATOM 2129 N N . LYS B 1 137 ? -7.055 -14.048 -4.261 1 98.53 137 LYS B N 1
ATOM 2130 C CA . LYS B 1 137 ? -7.166 -13.176 -3.095 1 98.53 137 LYS B CA 1
ATOM 2131 C C . LYS B 1 137 ? -8.368 -13.557 -2.236 1 98.53 137 LYS B C 1
ATOM 2133 O O . LYS B 1 137 ? -9.463 -13.782 -2.755 1 98.53 137 LYS B O 1
ATOM 2138 N N . GLY B 1 138 ? -8.083 -13.544 -0.965 1 97.67 138 GLY B N 1
ATOM 2139 C CA . GLY B 1 138 ? -9.133 -13.807 0.006 1 97.67 138 GLY B CA 1
ATOM 2140 C C . GLY B 1 138 ? -9.604 -12.559 0.728 1 97.67 138 GLY B C 1
ATOM 2141 O O . GLY B 1 138 ? -9.525 -11.454 0.186 1 97.67 138 GLY B O 1
ATOM 2142 N N . VAL B 1 139 ? -10.373 -12.813 1.836 1 92.17 139 VAL B N 1
ATOM 2143 C CA . VAL B 1 139 ? -10.943 -11.742 2.646 1 92.17 139 VAL B CA 1
ATOM 2144 C C . VAL B 1 139 ? -10.317 -11.758 4.039 1 92.17 139 VAL B C 1
ATOM 2146 O O . VAL B 1 139 ? -9.911 -12.813 4.531 1 92.17 139 VAL B O 1
ATOM 2149 N N . LEU B 1 140 ? -10.099 -10.582 4.595 1 87.87 140 LEU B N 1
ATOM 2150 C CA . LEU B 1 140 ? -9.676 -10.447 5.984 1 87.87 140 LEU B CA 1
ATOM 2151 C C . LEU B 1 140 ? -10.879 -10.251 6.901 1 87.87 140 LEU B C 1
ATOM 2153 O O . LEU B 1 140 ? -11.852 -9.594 6.524 1 87.87 140 LEU B O 1
#

Foldseek 3Di:
DDPLQDPLDDPLRVVLLVPDDAFFKEKEAAQPDPFVVLEVAEAEAEPDAVLVVVLRSLSPFDFAPPDPAFKEFEDDDPPDPDDQPCVVSVLVSVCVSPVPGHYYYDHDVVVSVVNSVHSYYYYYNHDGPRRMMMGGGHDD/DDPLQDPLDDPLRVVLLVPDDAFFKEKEAAQPDPFVVLEVAEAEAEPDADLVVVLRSLSPFDFAPVDPAFKEFEDDDPPDPDDQPCVVSVLVSVCVSPVPGHYYYDHDVVVSVVNSVHSYYYYYNHDGPRRMMMGGGHDD

Organism: Saccharibacillus brassicae (NCBI:txid2583377)

InterPro domains:
  IPR007721 D-ribose pyranase RbsD/L-fucose mutarotase FucU [PF05025] (3-139)
  IPR023750 RbsD-like superfamily [G3DSA:3.40.1650.10] (1-140)
  IPR023750 RbsD-like superfamily [SSF102546] (1-139)
  IPR050443 RbsD/FucU L-fucose mutarotase [PTHR31690] (1-140)

pLDDT: mean 97.26, std 1.79, range [87.87, 98.93]

Nearest PDB structures (foldseek):
  4a34-assembly1_B  TM=9.624E-01  e=5.365E-20  Streptococcus pneumoniae TIGR4
  2wcv-assembly1_A-2  TM=9.553E-01  e=2.392E-18  Escherichia coli
  2wcv-assembly1_E-2  TM=9.276E-01  e=2.240E-18  Escherichia coli
  2ob5-assembly1_A-2  TM=9.305E-01  e=4.808E-16  Agrobacterium fabrum str. C58
  3e7n-assembly1_B  TM=7.444E-01  e=6.177E-09  Salmonella enterica subsp. enterica serovar Typhimurium

Solvent-accessible surface area (backbone atoms only — not comparable to full-atom values): 15244 Å² total; per-residue (Å²): 102,39,51,86,47,56,82,86,61,46,41,68,55,53,26,50,60,46,67,43,48,73,68,34,30,38,32,45,29,23,54,81,54,66,46,72,81,52,32,92,43,64,45,81,40,76,79,37,48,55,67,67,47,52,47,47,49,50,66,28,48,43,56,23,86,83,47,94,43,24,30,36,33,46,41,78,54,89,90,60,83,74,74,53,66,62,54,58,55,48,51,52,50,48,37,75,74,36,72,82,62,36,75,41,74,30,52,60,68,60,40,52,54,50,54,47,68,29,72,33,34,32,35,22,44,22,77,58,65,75,53,37,37,35,39,28,30,20,76,127,102,41,50,87,48,54,81,86,62,47,41,68,54,53,26,48,61,46,66,44,49,72,68,36,31,40,33,43,30,23,55,80,53,65,48,74,81,53,33,92,46,64,45,80,41,76,78,36,48,55,65,68,49,50,47,48,48,50,65,28,47,43,56,23,84,82,47,94,43,25,30,37,31,49,42,77,56,89,87,60,84,75,76,54,67,63,54,57,55,47,51,52,50,48,36,74,74,36,71,82,63,35,74,40,74,30,53,60,68,60,40,53,53,51,53,48,69,28,71,32,33,33,36,22,43,23,77,60,66,75,55,37,38,36,39,26,31,20,78,126